Protein AF-A0AAW8G3D2-F1 (afdb_monomer)

Sequence (185 aa):
MKKDTKENTVLKYVFIPIAYSTFAIKMNEKIEWKILPEKQTIGKYLCQKAEGSYGGRIWNAWFTSEVPISDGPYIFSGLPGLIIKITDDQGDYDFELVQIKDFKWKELYPAKYQKLISWEDFQKIQTDFYNNPLSTLKKGDILNEDASGTLSEANHRDVKESIRKNIRSKNNPIELNYKVDFKTN

Structure (mmCIF, N/CA/C/O backbone):
data_AF-A0AAW8G3D2-F1
#
_entry.id   AF-A0AAW8G3D2-F1
#
loop_
_atom_site.group_PDB
_atom_site.id
_atom_site.type_symbol
_atom_site.label_atom_id
_atom_site.label_alt_id
_atom_site.label_comp_id
_atom_site.label_asym_id
_atom_site.label_entity_id
_atom_site.label_seq_id
_atom_site.pdbx_PDB_ins_code
_atom_site.Cartn_x
_atom_site.Cartn_y
_atom_site.Cartn_z
_atom_site.occupancy
_atom_site.B_iso_or_equiv
_atom_site.auth_seq_id
_atom_site.auth_comp_id
_atom_site.auth_asym_id
_atom_site.auth_atom_id
_atom_site.pdbx_PDB_model_num
ATOM 1 N N . MET A 1 1 ? 4.213 -8.253 2.544 1.00 81.62 1 MET A N 1
ATOM 2 C CA . MET A 1 1 ? 4.813 -7.281 3.491 1.00 81.62 1 MET A CA 1
ATOM 3 C C . MET A 1 1 ? 4.827 -7.879 4.886 1.00 81.62 1 MET A C 1
ATOM 5 O O . MET A 1 1 ? 4.139 -8.870 5.092 1.00 81.62 1 MET A O 1
ATOM 9 N N . LYS A 1 2 ? 5.580 -7.306 5.824 1.00 84.94 2 LYS A N 1
ATOM 10 C CA . LYS A 1 2 ? 5.561 -7.704 7.239 1.00 84.94 2 LYS A CA 1
ATOM 11 C C . LYS A 1 2 ? 5.441 -6.453 8.105 1.00 84.94 2 LYS A C 1
ATOM 13 O O . LYS A 1 2 ? 6.286 -5.574 7.984 1.00 84.94 2 LYS A O 1
ATOM 18 N N . LYS A 1 3 ? 4.399 -6.366 8.932 1.00 86.50 3 LYS A N 1
ATOM 19 C CA . LYS A 1 3 ? 4.171 -5.254 9.865 1.00 86.50 3 LYS A CA 1
ATOM 20 C C . LYS A 1 3 ? 4.610 -5.681 11.264 1.00 86.50 3 LYS A C 1
ATOM 22 O O . LYS A 1 3 ? 4.271 -6.774 11.711 1.00 86.50 3 LYS A O 1
ATOM 27 N N . ASP A 1 4 ? 5.379 -4.827 11.919 1.00 82.25 4 ASP A N 1
ATOM 28 C CA . ASP A 1 4 ? 5.669 -4.884 13.343 1.00 82.25 4 ASP A CA 1
ATOM 29 C C . ASP A 1 4 ? 4.971 -3.691 13.998 1.00 82.25 4 ASP A C 1
ATOM 31 O O . ASP A 1 4 ? 5.391 -2.541 13.851 1.00 82.25 4 ASP A O 1
ATOM 35 N N . THR A 1 5 ? 3.859 -3.970 14.673 1.00 70.31 5 THR A N 1
ATOM 36 C CA . THR A 1 5 ? 3.030 -2.948 15.318 1.00 70.31 5 THR A CA 1
ATOM 37 C C . THR A 1 5 ? 3.656 -2.402 16.600 1.00 70.31 5 THR A C 1
ATOM 39 O O . THR A 1 5 ? 3.295 -1.303 17.009 1.00 70.31 5 THR A O 1
ATOM 42 N N . LYS A 1 6 ? 4.616 -3.111 17.216 1.00 73.62 6 LYS A N 1
ATOM 43 C CA . LYS A 1 6 ? 5.331 -2.625 18.408 1.00 73.62 6 LYS A CA 1
ATOM 44 C C . LYS A 1 6 ? 6.365 -1.571 18.030 1.00 73.62 6 LYS A C 1
ATOM 46 O O . LYS A 1 6 ? 6.441 -0.527 18.664 1.00 73.62 6 LYS A O 1
ATOM 51 N N . GLU A 1 7 ? 7.099 -1.828 16.953 1.00 76.56 7 GLU A N 1
ATOM 52 C CA . GLU A 1 7 ? 8.154 -0.942 16.446 1.00 76.56 7 GLU A CA 1
ATOM 53 C C . GLU A 1 7 ? 7.651 0.058 15.390 1.00 76.56 7 GLU A C 1
ATOM 55 O O . GLU A 1 7 ? 8.450 0.754 14.760 1.00 76.56 7 GLU A O 1
ATOM 60 N N . ASN A 1 8 ? 6.333 0.093 15.142 1.00 77.56 8 ASN A N 1
ATOM 61 C CA . ASN A 1 8 ? 5.684 0.871 14.080 1.00 77.56 8 ASN A CA 1
ATOM 62 C C . ASN A 1 8 ? 6.464 0.816 12.752 1.00 77.56 8 ASN A C 1
ATOM 64 O O . ASN A 1 8 ? 6.773 1.833 12.127 1.00 77.56 8 ASN A O 1
ATOM 68 N N . THR A 1 9 ? 6.866 -0.394 12.374 1.00 86.38 9 THR A N 1
ATOM 69 C CA . THR A 1 9 ? 7.738 -0.640 11.229 1.00 86.38 9 THR A CA 1
ATOM 70 C C . THR A 1 9 ? 7.046 -1.586 10.262 1.00 86.38 9 THR A C 1
ATOM 72 O O . THR A 1 9 ? 6.524 -2.629 10.651 1.00 86.38 9 THR A O 1
ATOM 75 N N . VAL A 1 10 ? 7.096 -1.267 8.974 1.00 90.50 10 VAL A N 1
ATOM 76 C CA . VAL A 1 10 ? 6.613 -2.128 7.896 1.00 90.50 10 VAL A CA 1
ATOM 77 C C . VAL A 1 10 ? 7.766 -2.472 6.964 1.00 90.50 10 VAL A C 1
ATOM 79 O O . VAL A 1 10 ? 8.496 -1.604 6.501 1.00 90.50 10 VAL A O 1
ATOM 82 N N . LEU A 1 11 ? 7.934 -3.758 6.668 1.00 91.62 11 LEU A N 1
ATOM 83 C CA . LEU A 1 11 ? 8.807 -4.236 5.602 1.00 91.62 11 LEU A CA 1
ATOM 84 C C . LEU A 1 11 ? 7.975 -4.488 4.346 1.00 91.62 11 LEU A C 1
ATOM 86 O O . LEU A 1 11 ? 7.179 -5.437 4.279 1.00 91.62 11 LEU A O 1
ATOM 90 N N . LYS A 1 12 ? 8.178 -3.647 3.333 1.00 91.62 12 LYS A N 1
ATOM 91 C CA . LYS A 1 12 ? 7.639 -3.848 1.988 1.00 91.62 12 LYS A CA 1
ATOM 92 C C . LYS A 1 12 ? 8.585 -4.746 1.211 1.00 91.62 12 LYS A C 1
ATOM 94 O O . LYS A 1 12 ? 9.720 -4.371 0.943 1.00 91.62 12 LYS A O 1
ATOM 99 N N . TYR A 1 13 ? 8.111 -5.933 0.854 1.00 90.56 13 TYR A N 1
ATOM 100 C CA . TYR A 1 13 ? 8.856 -6.833 -0.018 1.00 90.56 13 TYR A CA 1
ATOM 101 C C . TYR A 1 13 ? 8.658 -6.411 -1.466 1.00 90.56 13 TYR A C 1
ATOM 103 O O . TYR A 1 13 ? 7.520 -6.243 -1.903 1.00 90.56 13 TYR A O 1
ATOM 111 N N . VAL A 1 14 ? 9.759 -6.269 -2.194 1.00 88.69 14 VAL A N 1
ATOM 112 C CA . VAL A 1 14 ? 9.756 -5.986 -3.628 1.00 88.69 14 VAL A CA 1
ATOM 113 C C . VAL A 1 14 ? 10.499 -7.105 -4.343 1.00 88.69 14 VAL A C 1
ATOM 115 O O . VAL A 1 14 ? 11.614 -7.472 -3.970 1.00 88.69 14 VAL A O 1
ATOM 118 N N . PHE A 1 15 ? 9.846 -7.685 -5.343 1.00 82.56 15 PHE A N 1
ATOM 119 C CA . PHE A 1 15 ? 10.390 -8.770 -6.147 1.00 82.56 15 PHE A CA 1
ATOM 120 C C . PHE A 1 15 ? 10.791 -8.225 -7.512 1.00 82.56 15 PHE A C 1
ATOM 122 O O . PHE A 1 15 ? 10.010 -7.510 -8.140 1.00 82.56 15 PHE A O 1
ATOM 129 N N . ILE A 1 16 ? 11.995 -8.567 -7.966 1.00 76.00 16 ILE A N 1
ATOM 130 C CA . ILE A 1 16 ? 12.446 -8.313 -9.334 1.00 76.00 16 ILE A CA 1
ATOM 131 C C . ILE A 1 16 ? 12.349 -9.638 -10.093 1.00 76.00 16 ILE A C 1
ATOM 133 O O . ILE A 1 16 ? 13.237 -10.479 -9.929 1.00 76.00 16 ILE A O 1
ATOM 137 N N . PRO A 1 17 ? 11.318 -9.840 -10.937 1.00 66.12 17 PRO A N 1
ATOM 138 C CA . PRO A 1 17 ? 11.047 -11.144 -11.535 1.00 66.12 17 PRO A CA 1
ATOM 139 C C . PRO A 1 17 ? 12.206 -11.713 -12.338 1.00 66.12 17 PRO A C 1
ATOM 141 O O . PRO A 1 17 ? 12.546 -12.879 -12.182 1.00 66.12 17 PRO A O 1
ATOM 144 N N . ILE A 1 18 ? 12.863 -10.877 -13.141 1.00 63.62 18 ILE A N 1
ATOM 145 C CA . ILE A 1 18 ? 13.898 -11.356 -14.062 1.00 63.62 18 ILE A CA 1
ATOM 146 C C . ILE A 1 18 ? 15.239 -11.611 -13.347 1.00 63.62 18 ILE A C 1
ATOM 148 O O . ILE A 1 18 ? 16.058 -12.391 -13.822 1.00 63.62 18 ILE A O 1
ATOM 152 N N . ALA A 1 19 ? 15.455 -11.015 -12.171 1.00 65.62 19 ALA A N 1
ATOM 153 C CA . ALA A 1 19 ? 16.637 -11.274 -11.345 1.00 65.62 19 ALA A CA 1
ATOM 154 C C . ALA A 1 19 ? 16.396 -12.354 -10.272 1.00 65.62 19 ALA A C 1
ATOM 156 O O . ALA A 1 19 ? 17.328 -12.726 -9.563 1.00 65.62 19 ALA A O 1
ATOM 157 N N . TYR A 1 20 ? 15.150 -12.820 -10.108 1.00 71.31 20 TYR A N 1
ATOM 158 C CA . TYR A 1 20 ? 14.705 -13.669 -8.992 1.00 71.31 20 TYR A CA 1
ATOM 159 C C . TYR A 1 20 ? 15.119 -13.146 -7.605 1.00 71.31 20 TYR A C 1
ATOM 161 O O . TYR A 1 20 ? 15.231 -13.901 -6.636 1.00 71.31 20 TYR A O 1
ATOM 169 N N . SER A 1 21 ? 15.338 -11.838 -7.490 1.00 80.12 21 SER A N 1
ATOM 170 C CA . SER A 1 21 ? 15.771 -11.203 -6.252 1.00 80.12 21 SER A CA 1
ATOM 171 C C . SER A 1 21 ? 14.580 -10.632 -5.503 1.00 80.12 21 SER A C 1
ATOM 173 O O . SER A 1 21 ? 13.718 -9.968 -6.083 1.00 80.12 21 SER A O 1
ATOM 175 N N . THR A 1 22 ? 14.553 -10.869 -4.193 1.00 88.69 22 THR A N 1
ATOM 176 C CA . THR A 1 22 ? 13.570 -10.271 -3.284 1.00 88.69 22 THR A CA 1
ATOM 177 C C . THR A 1 22 ? 14.295 -9.334 -2.336 1.00 88.69 22 THR A C 1
ATOM 179 O O . THR A 1 22 ? 15.150 -9.767 -1.561 1.00 88.69 22 THR A O 1
ATOM 182 N N . PHE A 1 23 ? 13.931 -8.060 -2.374 1.00 91.94 23 PHE A N 1
ATOM 183 C CA . PHE A 1 23 ? 14.429 -7.045 -1.455 1.00 91.94 23 PHE A CA 1
ATOM 184 C C . PHE A 1 23 ? 13.342 -6.653 -0.464 1.00 91.94 23 PHE A C 1
ATOM 186 O O . PHE A 1 23 ? 12.157 -6.934 -0.668 1.00 91.94 23 PHE A O 1
ATOM 193 N N . ALA A 1 24 ? 13.749 -5.994 0.614 1.00 93.69 24 ALA A N 1
ATOM 194 C CA . ALA A 1 24 ? 12.828 -5.323 1.514 1.00 93.69 24 ALA A CA 1
ATOM 195 C C . ALA A 1 24 ? 13.159 -3.833 1.592 1.00 93.69 24 ALA A C 1
ATOM 197 O O . ALA A 1 24 ? 14.328 -3.456 1.627 1.00 93.69 24 ALA A O 1
ATOM 198 N N . ILE A 1 25 ? 12.121 -3.011 1.662 1.00 94.31 25 ILE A N 1
ATOM 199 C CA . ILE A 1 25 ? 12.202 -1.587 1.978 1.00 94.31 25 ILE A CA 1
ATOM 200 C C . ILE A 1 25 ? 11.595 -1.420 3.369 1.00 94.31 25 ILE A C 1
ATOM 202 O O . ILE A 1 25 ? 10.486 -1.902 3.626 1.00 94.31 25 ILE A O 1
ATOM 206 N N . LYS A 1 26 ? 12.333 -0.780 4.279 1.00 93.06 26 LYS A N 1
ATOM 207 C CA . LYS A 1 26 ? 11.824 -0.445 5.613 1.00 93.06 26 LYS A CA 1
ATOM 208 C C . LYS A 1 26 ? 11.029 0.851 5.523 1.00 93.06 26 LYS A C 1
ATOM 210 O O . LYS A 1 26 ? 11.562 1.869 5.103 1.00 93.06 26 LYS A O 1
ATOM 215 N N . MET A 1 27 ? 9.780 0.800 5.958 1.00 91.62 27 MET A N 1
ATOM 216 C CA . MET A 1 27 ? 8.874 1.935 6.055 1.00 91.62 27 MET A CA 1
ATOM 217 C C . MET A 1 27 ? 8.557 2.171 7.530 1.00 91.62 27 MET A C 1
ATOM 219 O O . MET A 1 27 ? 8.186 1.244 8.252 1.00 91.62 27 MET A O 1
ATOM 223 N N . ASN A 1 28 ? 8.735 3.402 7.983 1.00 89.44 28 ASN A N 1
ATOM 224 C CA . ASN A 1 28 ? 8.544 3.820 9.375 1.00 89.44 28 ASN A CA 1
ATOM 225 C C . ASN A 1 28 ? 7.841 5.182 9.485 1.00 89.44 28 ASN A C 1
ATOM 227 O O . ASN A 1 28 ? 7.788 5.761 10.571 1.00 89.44 28 ASN A O 1
ATOM 231 N N . GLU A 1 29 ? 7.325 5.695 8.368 1.00 89.12 29 GLU A N 1
ATOM 232 C CA . GLU A 1 29 ? 6.520 6.911 8.323 1.00 89.12 29 GLU A CA 1
ATOM 233 C C . GLU A 1 29 ? 5.256 6.726 9.172 1.00 89.12 29 GLU A C 1
ATOM 235 O O . GLU A 1 29 ? 4.565 5.709 9.082 1.00 89.12 29 GLU A O 1
ATOM 240 N N . LYS A 1 30 ? 4.969 7.712 10.024 1.00 89.56 30 LYS A N 1
ATOM 241 C CA . LYS A 1 30 ? 3.748 7.757 10.830 1.00 89.56 30 LYS A CA 1
ATOM 242 C C . LYS A 1 30 ? 2.699 8.576 10.099 1.00 89.56 30 LYS A C 1
ATOM 244 O O . LYS A 1 30 ? 3.005 9.647 9.587 1.00 89.56 30 LYS A O 1
ATOM 249 N N . ILE A 1 31 ? 1.469 8.078 10.097 1.00 95.00 31 ILE A N 1
ATOM 250 C CA . ILE A 1 31 ? 0.328 8.809 9.557 1.00 95.00 31 ILE A CA 1
ATOM 251 C C . ILE A 1 31 ? -0.272 9.631 10.690 1.00 95.00 31 ILE A C 1
ATOM 253 O O . ILE A 1 31 ? -0.692 9.086 11.712 1.00 95.00 31 ILE A O 1
ATOM 257 N N . GLU A 1 32 ? -0.298 10.945 10.510 1.00 96.00 32 GLU A N 1
ATOM 258 C CA . GLU A 1 32 ? -0.991 11.851 11.418 1.00 96.00 32 GLU A CA 1
ATOM 259 C C . GLU A 1 32 ? -2.481 11.843 11.084 1.00 96.00 32 GLU A C 1
ATOM 261 O O . GLU A 1 32 ? -2.926 12.445 10.107 1.00 96.00 32 GLU A O 1
ATOM 266 N N . TRP A 1 33 ? -3.249 11.106 11.883 1.00 98.12 33 TRP A N 1
ATOM 267 C CA . TRP A 1 33 ? -4.687 10.987 11.695 1.00 98.12 33 TRP A CA 1
ATOM 268 C C . TRP A 1 33 ? -5.440 12.146 12.338 1.00 98.12 33 TRP A C 1
ATOM 270 O O . TRP A 1 33 ? -5.343 12.391 13.541 1.00 98.12 33 TRP A O 1
ATOM 280 N N . LYS A 1 34 ? -6.298 12.785 11.551 1.00 98.62 34 LYS A N 1
ATOM 281 C CA . LYS A 1 34 ? -7.349 13.676 12.026 1.00 98.62 34 LYS A CA 1
ATOM 282 C C . LYS A 1 34 ? -8.638 12.873 12.169 1.00 98.62 34 LYS A C 1
ATOM 284 O O . LYS A 1 34 ? -9.278 12.550 11.174 1.00 98.62 34 LYS A O 1
ATOM 289 N N . ILE A 1 35 ? -9.016 12.543 13.402 1.00 98.62 35 ILE A N 1
ATOM 290 C CA . ILE A 1 35 ? -10.297 11.886 13.696 1.00 98.62 35 ILE A CA 1
ATOM 291 C C . ILE A 1 35 ? -11.425 12.907 13.537 1.00 98.62 35 ILE A C 1
ATOM 293 O O . ILE A 1 35 ? -11.347 14.018 14.063 1.00 98.62 35 ILE A O 1
ATOM 297 N N . LEU A 1 36 ? -12.474 12.521 12.821 1.00 98.69 36 LEU A N 1
ATOM 298 C CA . LEU A 1 36 ? -13.593 13.385 12.470 1.00 98.69 36 LEU A CA 1
ATOM 299 C C . LEU A 1 36 ? -14.894 12.914 13.155 1.00 98.69 36 LEU A C 1
ATOM 301 O O . LEU A 1 36 ? -14.958 11.782 13.649 1.00 98.69 36 LEU A O 1
ATOM 305 N N . PRO A 1 37 ? -15.923 13.774 13.282 1.00 98.25 37 PRO A N 1
ATOM 306 C CA . PRO A 1 37 ? -17.149 13.423 13.999 1.00 98.25 37 PRO A CA 1
ATOM 307 C C . PRO A 1 37 ? -18.068 12.464 13.230 1.00 98.25 37 PRO A C 1
ATOM 309 O O . PRO A 1 37 ? -18.982 11.903 13.840 1.00 98.25 37 PRO A O 1
ATOM 312 N N . GLU A 1 38 ? -17.863 12.269 11.924 1.00 98.69 38 GLU A N 1
ATOM 313 C CA . GLU A 1 38 ? -18.705 11.405 11.103 1.00 98.69 38 GLU A CA 1
ATOM 314 C C . GLU A 1 38 ? -18.624 9.953 11.569 1.00 98.69 38 GLU A C 1
ATOM 316 O O . GLU A 1 38 ? -17.551 9.391 11.818 1.00 98.69 38 GLU A O 1
ATOM 321 N N . LYS A 1 39 ? -19.799 9.332 11.647 1.00 98.44 39 LYS A N 1
ATOM 322 C CA . LYS A 1 39 ? -19.969 7.928 11.997 1.00 98.44 39 LYS A CA 1
ATOM 323 C C . LYS A 1 39 ? -20.817 7.243 10.946 1.00 98.44 39 LYS A C 1
ATOM 325 O O . LYS A 1 39 ? -21.763 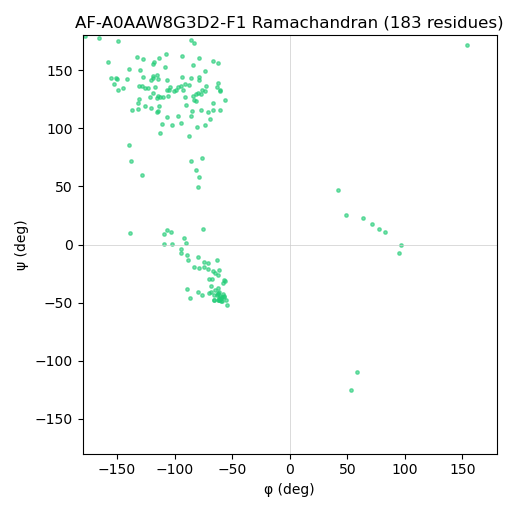7.832 10.429 1.00 98.44 39 LYS A O 1
ATOM 330 N N . GLN A 1 40 ? -20.496 5.991 10.667 1.00 97.81 40 GLN A N 1
ATOM 331 C CA . GLN A 1 40 ? -21.224 5.175 9.708 1.00 97.81 40 GLN A CA 1
ATOM 332 C C . GLN A 1 40 ? -21.115 3.707 10.104 1.00 97.81 40 GLN A C 1
ATOM 334 O O . GLN A 1 40 ? -20.067 3.262 10.564 1.00 97.81 40 GLN A O 1
ATOM 339 N N . THR A 1 41 ? -22.183 2.940 9.904 1.00 97.88 41 THR A N 1
ATOM 340 C CA . THR A 1 41 ? -22.115 1.481 10.008 1.00 97.88 41 THR A CA 1
ATOM 341 C C . THR A 1 41 ? -21.573 0.895 8.706 1.00 97.88 41 THR A C 1
ATOM 343 O O . THR A 1 41 ? -22.140 1.134 7.640 1.00 97.88 41 THR A O 1
ATOM 346 N N . ILE A 1 42 ? -20.486 0.124 8.790 1.00 96.69 42 ILE A N 1
ATOM 347 C CA . ILE A 1 42 ? -19.894 -0.605 7.659 1.00 96.69 42 ILE A CA 1
ATOM 348 C C . ILE A 1 42 ? -19.894 -2.094 8.004 1.00 96.69 42 ILE A C 1
ATOM 350 O O . ILE A 1 42 ? -19.302 -2.527 8.998 1.00 96.69 42 ILE A O 1
ATOM 354 N N . GLY A 1 43 ? -20.622 -2.881 7.209 1.00 93.50 43 GLY A N 1
ATOM 355 C CA . GLY A 1 43 ? -20.950 -4.260 7.558 1.00 93.50 43 GLY A CA 1
ATOM 356 C C . GLY A 1 43 ? -21.711 -4.312 8.886 1.00 93.50 43 GLY A C 1
ATOM 357 O O . GLY A 1 43 ? -22.857 -3.880 8.967 1.00 93.50 43 GLY A O 1
ATOM 358 N N . LYS A 1 44 ? -21.060 -4.832 9.931 1.00 95.25 44 LYS A N 1
ATOM 359 C CA . LYS A 1 44 ? -21.622 -4.955 11.288 1.00 95.25 44 LYS A CA 1
ATOM 360 C C . LYS A 1 44 ? -21.003 -4.010 12.322 1.00 95.25 44 LYS A C 1
ATOM 362 O O . LYS A 1 44 ? -21.371 -4.096 13.485 1.00 95.25 44 LYS A O 1
ATOM 367 N N . TYR A 1 45 ? -20.047 -3.176 11.919 1.00 97.56 45 TYR A N 1
ATOM 368 C CA . TYR A 1 45 ? -19.280 -2.331 12.832 1.00 97.56 45 TYR A CA 1
ATOM 369 C C . TYR A 1 45 ? -19.764 -0.890 12.758 1.00 97.56 45 TYR A C 1
ATOM 371 O O . TYR A 1 45 ? -19.944 -0.355 11.661 1.00 97.56 45 TYR A O 1
ATOM 379 N N . LEU A 1 46 ? -19.933 -0.242 13.908 1.00 98.31 46 LEU A N 1
ATOM 380 C CA . LEU A 1 46 ? -20.044 1.207 13.971 1.00 98.31 46 LEU A CA 1
ATOM 381 C C . LEU A 1 46 ? -18.641 1.797 13.821 1.00 98.31 46 LEU A C 1
ATOM 383 O O . LEU A 1 46 ? -17.756 1.581 14.655 1.00 98.31 46 LEU A O 1
ATOM 387 N N . CYS A 1 47 ? -18.439 2.538 12.740 1.00 98.56 47 CYS A N 1
ATOM 388 C CA . CYS A 1 47 ? -17.163 3.141 12.401 1.00 98.56 47 CYS A CA 1
ATOM 389 C C . CYS A 1 47 ? -17.189 4.656 12.592 1.00 98.56 47 CYS A C 1
ATOM 391 O O . CYS A 1 47 ? -18.232 5.299 12.464 1.00 98.56 47 CYS A O 1
ATOM 393 N N . GLN A 1 48 ? -16.015 5.220 12.854 1.00 98.75 48 GLN A N 1
ATOM 394 C CA . GLN A 1 48 ? -15.738 6.648 12.873 1.00 98.75 48 GLN A CA 1
ATOM 395 C C . GLN A 1 48 ? -14.761 6.994 11.747 1.00 98.75 48 GLN A C 1
ATOM 397 O O . GLN A 1 48 ? -13.856 6.210 11.444 1.00 98.75 48 GLN A O 1
ATOM 402 N N . LYS A 1 49 ? -14.954 8.155 11.118 1.00 98.69 49 LYS A N 1
ATOM 403 C CA . LYS A 1 49 ? -14.084 8.636 10.044 1.00 98.69 49 LYS A CA 1
ATOM 404 C C . LYS A 1 49 ? -12.787 9.230 10.604 1.00 98.69 49 LYS A C 1
ATOM 406 O O . LYS A 1 49 ? -12.782 9.899 11.638 1.00 98.69 49 LYS A O 1
ATOM 411 N N . ALA A 1 50 ? -11.690 9.030 9.889 1.00 98.75 50 ALA A N 1
ATOM 412 C CA . ALA A 1 50 ? -10.444 9.756 10.054 1.00 98.75 50 ALA A CA 1
ATOM 413 C C . ALA A 1 50 ? -9.823 10.075 8.690 1.00 98.75 50 ALA A C 1
ATOM 415 O O . ALA A 1 50 ? -9.998 9.335 7.724 1.00 98.75 50 ALA A O 1
ATOM 416 N N . GLU A 1 51 ? -9.075 11.168 8.627 1.00 98.69 51 GLU A N 1
ATOM 417 C CA . GLU A 1 51 ? -8.318 11.585 7.447 1.00 98.69 51 GLU A CA 1
ATOM 418 C C . GLU A 1 51 ? -6.828 11.634 7.772 1.00 98.69 51 GLU A C 1
ATOM 420 O O . GLU A 1 51 ? -6.446 12.002 8.883 1.00 98.69 51 GLU A O 1
ATOM 425 N N . GLY A 1 52 ? -5.980 11.251 6.824 1.00 98.12 52 GLY A N 1
ATOM 426 C CA . GLY A 1 52 ? -4.531 11.273 6.999 1.00 98.12 52 GLY A CA 1
ATOM 427 C C . GLY A 1 52 ? -3.807 11.307 5.661 1.00 98.12 52 GLY A C 1
ATOM 428 O O . GLY A 1 52 ? -4.354 10.892 4.642 1.00 98.12 52 GLY A O 1
ATOM 429 N N . SER A 1 53 ? -2.568 11.791 5.659 1.00 97.62 53 SER A N 1
ATOM 430 C CA . SER A 1 53 ? -1.746 11.865 4.449 1.00 97.62 53 SER A CA 1
ATOM 431 C C . SER A 1 53 ? -0.652 10.807 4.480 1.00 97.62 53 SER A C 1
ATOM 433 O O . SER A 1 53 ? 0.044 10.654 5.482 1.00 97.62 53 SER A O 1
ATOM 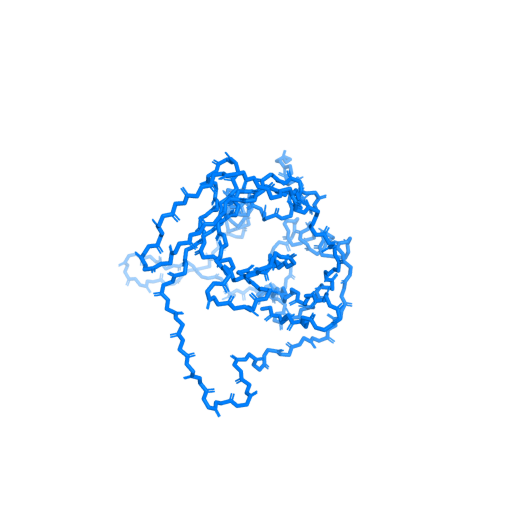435 N N . TYR A 1 54 ? -0.484 10.083 3.375 1.00 97.00 54 TYR A N 1
ATOM 436 C CA . TYR A 1 54 ? 0.581 9.095 3.226 1.00 97.00 54 TYR A CA 1
ATOM 437 C C . TYR A 1 54 ? 0.975 8.927 1.762 1.00 97.00 54 TYR A C 1
ATOM 439 O O . TYR A 1 54 ? 0.108 8.856 0.891 1.00 97.00 54 TYR A O 1
ATOM 447 N N . GLY A 1 55 ? 2.280 8.835 1.491 1.00 95.56 55 GLY A N 1
ATOM 448 C CA . GLY A 1 55 ? 2.782 8.524 0.153 1.00 95.56 55 GLY A CA 1
ATOM 449 C C . GLY A 1 55 ? 2.449 9.580 -0.905 1.00 95.56 55 GLY A C 1
ATOM 450 O O . GLY A 1 55 ? 2.392 9.258 -2.083 1.00 95.56 55 GLY A O 1
ATOM 451 N N . GLY A 1 56 ? 2.182 10.830 -0.515 1.00 96.56 56 GLY A N 1
ATOM 452 C CA . GLY A 1 56 ? 1.697 11.869 -1.434 1.00 96.56 56 GLY A CA 1
ATOM 453 C C . GLY A 1 56 ? 0.206 11.770 -1.787 1.00 96.56 56 GLY A C 1
ATOM 454 O O . GLY A 1 56 ? -0.225 12.435 -2.722 1.00 96.56 56 GLY A O 1
ATOM 455 N N . ARG A 1 57 ? -0.574 10.963 -1.055 1.00 97.69 57 ARG A N 1
ATOM 456 C CA . ARG A 1 57 ? -2.035 10.838 -1.180 1.00 97.69 57 ARG A CA 1
ATOM 457 C C . ARG A 1 57 ? -2.745 11.260 0.100 1.00 97.69 57 ARG A C 1
ATOM 459 O O . ARG A 1 57 ? -2.158 11.181 1.185 1.00 97.69 57 ARG A O 1
ATOM 466 N N . ILE A 1 58 ? -4.013 11.638 -0.034 1.00 98.25 58 ILE A N 1
ATOM 467 C CA . ILE A 1 58 ? -4.923 11.847 1.092 1.00 98.25 58 ILE A CA 1
ATOM 468 C C . ILE A 1 58 ? -5.777 10.589 1.242 1.00 98.25 58 ILE A C 1
ATOM 470 O O . ILE A 1 58 ? -6.318 10.070 0.271 1.00 98.25 58 ILE A O 1
ATOM 474 N N . TRP A 1 59 ? -5.899 10.095 2.467 1.00 98.56 59 TRP A N 1
ATOM 475 C CA . TRP A 1 59 ? -6.614 8.868 2.788 1.00 98.56 59 TRP A CA 1
ATOM 476 C C . TRP A 1 59 ? -7.798 9.150 3.699 1.00 98.56 59 TRP A C 1
ATOM 478 O O . TRP A 1 59 ? -7.670 9.851 4.702 1.00 98.56 59 TRP A O 1
ATOM 488 N N . ASN A 1 60 ? -8.934 8.540 3.375 1.00 98.62 60 ASN A N 1
ATOM 489 C CA . ASN A 1 60 ? -10.137 8.520 4.192 1.00 98.62 60 ASN A CA 1
ATOM 490 C C . ASN A 1 60 ? -10.278 7.127 4.807 1.00 98.62 60 ASN A C 1
ATOM 492 O O . ASN A 1 60 ? -10.560 6.163 4.098 1.00 98.62 60 ASN A O 1
ATOM 496 N N . ALA A 1 61 ? -10.085 7.014 6.118 1.00 98.69 61 ALA A N 1
ATOM 497 C CA . ALA A 1 61 ? -10.212 5.768 6.860 1.00 98.69 61 ALA A CA 1
ATOM 498 C C . ALA A 1 61 ? -11.494 5.755 7.700 1.00 98.69 61 ALA A C 1
ATOM 500 O O . ALA A 1 61 ? -11.860 6.746 8.325 1.00 98.69 61 ALA A O 1
ATOM 501 N N . TRP A 1 62 ? -12.144 4.602 7.768 1.00 98.75 62 TRP A N 1
ATOM 502 C CA . TRP A 1 62 ? -13.235 4.300 8.682 1.00 98.75 62 TRP A CA 1
ATOM 503 C C . TRP A 1 62 ? -12.765 3.217 9.643 1.00 98.75 62 TRP A C 1
ATOM 505 O O . TRP A 1 62 ? -12.482 2.093 9.222 1.00 98.75 62 TRP A O 1
ATOM 515 N N . PHE A 1 63 ? -12.662 3.547 10.928 1.00 98.69 63 PHE A N 1
ATOM 516 C CA . PHE A 1 63 ? -12.163 2.638 11.961 1.00 98.69 63 PHE A CA 1
ATOM 517 C C . PHE A 1 63 ? -13.224 2.360 13.024 1.00 98.69 63 PHE A C 1
ATOM 519 O O . PHE A 1 63 ? -14.123 3.171 13.228 1.00 98.69 63 PHE A O 1
ATOM 526 N N . THR A 1 64 ? -13.129 1.226 13.717 1.00 98.50 64 THR A N 1
ATOM 527 C CA . THR A 1 64 ? -14.040 0.869 14.817 1.00 98.50 64 THR A CA 1
ATOM 528 C C . THR A 1 64 ? -13.279 0.548 16.097 1.00 98.50 64 THR A C 1
ATOM 530 O O . THR A 1 64 ? -12.307 -0.206 16.079 1.00 98.50 64 THR A O 1
ATOM 533 N N . SER A 1 65 ? -13.741 1.090 17.223 1.00 97.38 65 SER A N 1
ATOM 534 C CA . SER A 1 65 ? -13.214 0.765 18.553 1.00 97.38 65 SER A CA 1
ATOM 535 C C . SER A 1 65 ? -13.754 -0.559 19.107 1.00 97.38 65 SER A C 1
ATOM 537 O O . SER A 1 65 ? -13.217 -1.066 20.090 1.00 97.38 65 SER A O 1
ATOM 539 N N . GLU A 1 66 ? -14.772 -1.153 18.468 1.00 97.00 66 GLU A N 1
ATOM 540 C CA . GLU A 1 66 ? -15.312 -2.475 18.829 1.00 97.00 66 GLU A CA 1
ATOM 541 C C . GLU A 1 66 ? -14.271 -3.590 18.661 1.00 97.00 66 GLU A C 1
ATOM 543 O O . GLU A 1 66 ? -14.322 -4.612 19.346 1.00 97.00 66 GLU A O 1
ATOM 548 N N . VAL A 1 67 ? -13.304 -3.381 17.763 1.00 95.56 67 VAL A N 1
ATOM 549 C CA . VAL A 1 67 ? -12.106 -4.208 17.633 1.00 95.56 67 VAL A CA 1
ATOM 550 C C . VAL A 1 67 ? -10.915 -3.341 18.051 1.00 95.56 67 VAL A C 1
ATOM 552 O O . VAL A 1 67 ? -10.410 -2.576 17.227 1.00 95.56 67 VAL A O 1
ATOM 555 N N . PRO A 1 68 ? -10.458 -3.419 19.317 1.00 93.88 68 PRO A N 1
ATOM 556 C CA . PRO A 1 68 ? -9.470 -2.499 19.890 1.00 93.88 68 PRO A CA 1
ATOM 557 C C . PRO A 1 68 ? -8.034 -2.852 19.463 1.00 93.88 68 PRO A C 1
ATOM 559 O O . PRO A 1 68 ? -7.125 -2.982 20.281 1.00 93.88 68 PRO A O 1
ATOM 562 N N . ILE A 1 69 ? -7.832 -3.038 18.161 1.00 92.69 69 ILE A N 1
ATOM 563 C CA . ILE A 1 69 ? -6.552 -3.333 17.525 1.00 92.69 69 ILE A CA 1
ATOM 564 C C . ILE A 1 69 ? -6.223 -2.145 16.629 1.00 92.69 69 ILE A C 1
ATOM 566 O O . ILE A 1 69 ? -6.919 -1.912 15.649 1.00 92.69 69 ILE A O 1
ATOM 570 N N . SER A 1 70 ? -5.164 -1.401 16.951 1.00 93.81 70 SER A N 1
ATOM 571 C CA . SER A 1 70 ? -4.705 -0.266 16.142 1.00 93.81 70 SER A CA 1
ATOM 572 C C . SER A 1 70 ? -3.970 -0.749 14.888 1.00 93.81 70 SER A C 1
ATOM 574 O O . SER A 1 70 ? -2.741 -0.735 14.816 1.00 93.81 70 SER A O 1
ATOM 576 N N . ASP A 1 71 ? -4.722 -1.244 13.911 1.00 93.44 71 ASP A N 1
ATOM 577 C CA . ASP A 1 71 ? -4.171 -1.824 12.688 1.00 93.44 71 ASP A CA 1
ATOM 578 C C . ASP A 1 71 ? -5.110 -1.618 11.490 1.00 93.44 71 ASP A C 1
ATOM 580 O O . ASP A 1 71 ? -6.216 -1.087 11.612 1.00 93.44 71 ASP A O 1
ATOM 584 N N . GLY A 1 72 ? -4.648 -2.018 10.314 1.00 94.19 72 GLY A N 1
ATOM 585 C CA . GLY A 1 72 ? -5.325 -1.843 9.043 1.00 94.19 72 GLY A CA 1
ATOM 586 C C . GLY A 1 72 ? -4.545 -2.468 7.887 1.00 94.19 72 GLY A C 1
ATOM 587 O O . GLY A 1 72 ? -3.461 -3.039 8.079 1.00 94.19 72 GLY A O 1
ATOM 588 N N . PRO A 1 73 ? -5.083 -2.379 6.662 1.00 93.94 73 PRO A N 1
ATOM 589 C CA . PRO A 1 73 ? -4.401 -2.895 5.489 1.00 93.94 73 PRO A CA 1
ATOM 590 C C . PRO A 1 73 ? -3.078 -2.159 5.267 1.00 93.94 73 PRO A C 1
ATOM 592 O O . PRO A 1 73 ? -2.885 -1.015 5.671 1.00 93.94 73 PRO A O 1
ATOM 595 N N . TYR A 1 74 ? -2.156 -2.821 4.579 1.00 92.88 74 TYR A N 1
ATOM 596 C CA . TYR A 1 74 ? -0.899 -2.218 4.161 1.00 92.88 74 TYR A CA 1
ATOM 597 C C . TYR A 1 74 ? -0.107 -1.568 5.323 1.00 92.88 74 TYR A C 1
ATOM 599 O O . TYR A 1 74 ? 0.206 -2.257 6.296 1.00 92.88 74 TYR A O 1
ATOM 607 N N . ILE A 1 75 ? 0.261 -0.284 5.222 1.00 92.75 75 ILE A N 1
ATOM 608 C CA . ILE A 1 75 ? 0.942 0.484 6.279 1.00 92.75 75 ILE A CA 1
ATOM 609 C C . ILE A 1 75 ? -0.026 1.157 7.254 1.00 92.75 75 ILE A C 1
ATOM 611 O O . ILE A 1 75 ? 0.391 1.585 8.323 1.00 92.75 75 ILE A O 1
ATOM 615 N N . PHE A 1 76 ? -1.313 1.226 6.920 1.00 95.12 76 PHE A N 1
ATOM 616 C CA . PHE A 1 76 ? -2.283 1.995 7.686 1.00 95.12 76 PHE A CA 1
ATOM 617 C C . PHE A 1 76 ? -2.475 1.380 9.077 1.00 95.12 76 PHE A C 1
ATOM 619 O O . PHE A 1 76 ? -2.777 0.194 9.212 1.00 95.12 76 PHE A O 1
ATOM 626 N N . SER A 1 77 ? -2.223 2.183 10.106 1.00 94.75 77 SER A N 1
ATOM 627 C CA . SER A 1 77 ? -2.348 1.860 11.532 1.00 94.75 77 SER A CA 1
ATOM 628 C C . SER A 1 77 ? -2.311 3.165 12.339 1.00 94.75 77 SER A C 1
ATOM 630 O O . SER A 1 77 ? -2.152 4.245 11.767 1.00 94.75 77 SER A O 1
ATOM 632 N N . GLY A 1 78 ? -2.461 3.092 13.665 1.00 93.75 78 GLY A N 1
ATOM 633 C CA . GLY A 1 78 ? -2.338 4.257 14.555 1.00 93.75 78 GLY A CA 1
ATOM 634 C C . GLY A 1 78 ? -3.660 4.929 14.943 1.00 93.75 78 GLY A C 1
ATOM 635 O O . GLY A 1 78 ? -3.649 5.874 15.726 1.00 93.75 78 GLY A O 1
ATOM 636 N N . LEU A 1 79 ? -4.798 4.432 14.452 1.00 96.75 79 LEU A N 1
ATOM 637 C CA . LEU A 1 79 ? -6.131 4.831 14.919 1.00 96.75 79 LEU A CA 1
ATOM 638 C C . LEU A 1 79 ? -6.534 4.033 16.173 1.00 96.75 79 LEU A C 1
ATOM 640 O O . LEU A 1 79 ? -6.041 2.916 16.361 1.00 96.75 79 LEU A O 1
ATOM 644 N N . PRO A 1 80 ? -7.419 4.558 17.043 1.00 96.75 80 PRO A N 1
ATOM 645 C CA . PRO A 1 80 ? -7.863 3.872 18.259 1.00 96.75 80 PRO A CA 1
ATOM 646 C C . PRO A 1 80 ? -8.920 2.793 17.953 1.00 96.75 80 PRO A C 1
ATOM 648 O O . PRO A 1 80 ? -10.051 2.841 18.436 1.00 96.75 80 PRO A O 1
ATOM 651 N N . GLY A 1 81 ? -8.553 1.829 17.109 1.00 97.00 81 GLY A N 1
ATOM 652 C CA . GLY A 1 81 ? -9.426 0.775 16.608 1.00 97.00 81 GLY A CA 1
ATOM 653 C C . GLY A 1 81 ? -8.964 0.233 15.257 1.00 97.00 81 GLY A C 1
ATOM 654 O O . GLY A 1 81 ? -8.054 0.788 14.636 1.00 97.00 81 GLY A O 1
ATOM 655 N N . LEU A 1 82 ? -9.603 -0.845 14.802 1.00 97.56 82 LEU A N 1
ATOM 656 C CA . LEU A 1 82 ? -9.279 -1.483 13.527 1.00 97.56 82 LEU A CA 1
ATOM 657 C C . LEU A 1 82 ? -9.842 -0.660 12.366 1.00 97.56 82 LEU A C 1
ATOM 659 O O . LEU A 1 82 ? -11.022 -0.305 12.378 1.00 97.56 82 LEU A O 1
ATOM 663 N N . ILE A 1 83 ? -9.027 -0.408 11.342 1.00 98.31 83 ILE A N 1
ATOM 664 C CA . ILE A 1 83 ? -9.476 0.181 10.076 1.00 98.31 83 ILE A CA 1
ATOM 665 C C . ILE A 1 83 ? -10.317 -0.857 9.322 1.00 98.31 83 ILE A C 1
ATOM 667 O O . ILE A 1 83 ? -9.811 -1.895 8.897 1.00 98.31 83 ILE A O 1
ATOM 671 N N . ILE A 1 84 ? -11.607 -0.562 9.164 1.00 98.38 84 ILE A N 1
ATOM 672 C CA . ILE A 1 84 ? -12.600 -1.405 8.484 1.00 98.38 84 ILE A CA 1
ATOM 673 C C . ILE A 1 84 ? -12.657 -1.085 6.994 1.00 98.38 84 ILE A C 1
ATOM 675 O O . ILE A 1 84 ? -12.784 -1.993 6.179 1.00 98.38 84 ILE A O 1
ATOM 679 N N . LYS A 1 85 ? -12.543 0.194 6.634 1.00 98.50 85 LYS A N 1
ATOM 680 C CA . LYS A 1 85 ? -12.485 0.642 5.243 1.00 98.50 85 LYS A CA 1
ATOM 681 C C . LYS A 1 85 ? -11.489 1.779 5.107 1.00 98.50 85 LYS A C 1
ATOM 683 O O . LYS A 1 85 ? -11.402 2.617 6.001 1.00 98.50 85 LYS A O 1
ATOM 688 N N . ILE A 1 86 ? -10.744 1.825 4.013 1.00 98.62 86 ILE A N 1
ATOM 689 C CA . ILE A 1 86 ? -9.874 2.957 3.707 1.00 98.62 86 ILE A CA 1
ATOM 690 C C . ILE A 1 86 ? -9.749 3.154 2.201 1.00 98.62 86 ILE A C 1
ATOM 692 O O . ILE A 1 86 ? -9.500 2.200 1.465 1.00 98.62 86 ILE A O 1
ATOM 696 N N . THR A 1 87 ? -9.907 4.401 1.765 1.00 98.56 87 THR A N 1
ATOM 697 C CA . THR A 1 87 ? -9.803 4.794 0.358 1.00 98.56 87 THR A CA 1
ATOM 698 C C . THR A 1 87 ? -8.880 5.991 0.204 1.00 98.56 87 THR A C 1
ATOM 700 O O . THR A 1 87 ? -8.796 6.822 1.116 1.00 98.56 87 THR A O 1
ATOM 703 N N . ASP A 1 88 ? -8.198 6.109 -0.932 1.00 98.19 88 ASP A N 1
ATOM 704 C CA . ASP A 1 88 ? -7.566 7.381 -1.279 1.00 98.19 88 ASP A CA 1
ATOM 705 C C . ASP A 1 88 ? -8.605 8.361 -1.845 1.00 98.19 88 ASP A C 1
ATOM 707 O O . ASP A 1 88 ? -9.709 7.981 -2.242 1.00 98.19 88 ASP A O 1
ATOM 711 N N . ASP A 1 89 ? -8.280 9.649 -1.826 1.00 95.69 89 ASP A N 1
ATOM 712 C CA . ASP A 1 89 ? -9.161 10.734 -2.264 1.00 95.69 89 ASP A CA 1
ATOM 713 C C . ASP A 1 89 ? -9.460 10.711 -3.769 1.00 95.69 89 ASP A C 1
ATOM 715 O O . ASP A 1 89 ? -10.491 11.230 -4.195 1.00 95.69 89 ASP A O 1
ATOM 719 N N . GLN A 1 90 ? -8.592 10.075 -4.560 1.00 95.75 90 GLN A N 1
ATOM 720 C CA . GLN A 1 90 ? -8.767 9.909 -6.004 1.00 95.75 90 GLN A CA 1
ATOM 721 C C . GLN A 1 90 ? -9.543 8.634 -6.377 1.00 95.75 90 GLN A C 1
ATOM 723 O O . GLN A 1 90 ? -9.930 8.476 -7.534 1.00 95.75 90 GLN A O 1
ATOM 728 N N . GLY A 1 91 ? -9.806 7.735 -5.419 1.00 96.06 91 GLY A N 1
ATOM 729 C CA . GLY A 1 91 ? -10.524 6.478 -5.659 1.00 96.06 91 GLY A CA 1
ATOM 730 C C . GLY A 1 91 ? -9.726 5.427 -6.439 1.00 96.06 91 GLY A C 1
ATOM 731 O O . GLY A 1 91 ? -10.311 4.481 -6.965 1.00 96.06 91 GLY A O 1
ATOM 732 N N . ASP A 1 92 ? -8.403 5.572 -6.507 1.00 97.00 92 ASP A N 1
ATOM 733 C CA . ASP A 1 92 ? -7.494 4.596 -7.111 1.00 97.00 92 ASP A CA 1
ATOM 734 C C . ASP A 1 92 ? -7.374 3.315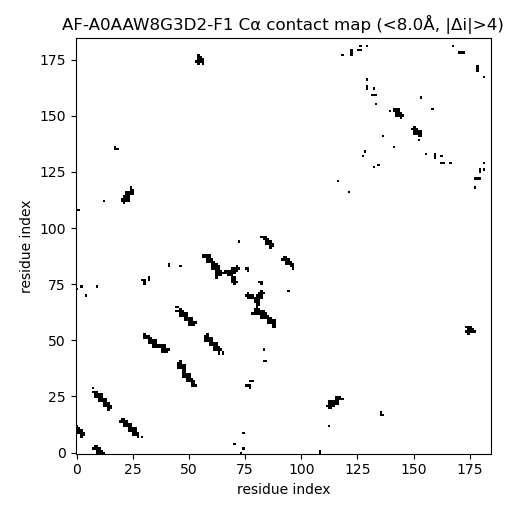 -6.268 1.00 97.00 92 ASP A C 1
ATOM 736 O O . ASP A 1 92 ? -7.097 2.231 -6.789 1.00 97.00 92 ASP A O 1
ATOM 740 N N . TYR A 1 93 ? -7.545 3.451 -4.953 1.00 97.88 93 TYR A N 1
ATOM 741 C CA . TYR A 1 93 ? -7.407 2.403 -3.955 1.00 97.88 93 TYR A CA 1
ATOM 742 C C . TYR A 1 93 ? -8.625 2.386 -3.031 1.00 97.88 93 TYR A C 1
ATOM 744 O O . TYR A 1 93 ? -8.928 3.377 -2.371 1.00 97.88 93 TYR A O 1
ATOM 752 N N . ASP A 1 94 ? -9.268 1.223 -2.921 1.00 97.56 94 ASP A N 1
ATOM 753 C CA . ASP A 1 94 ? -10.332 0.943 -1.952 1.00 97.56 94 ASP A CA 1
ATOM 754 C C . ASP A 1 94 ? -10.034 -0.392 -1.263 1.00 97.56 94 ASP A C 1
ATOM 756 O O . ASP A 1 94 ? -9.960 -1.445 -1.904 1.00 97.56 94 ASP A O 1
ATOM 760 N N . PHE A 1 95 ? -9.812 -0.335 0.047 1.00 98.00 95 PHE A N 1
ATOM 761 C CA . PHE A 1 95 ? -9.643 -1.508 0.890 1.00 98.00 95 PHE A CA 1
ATOM 762 C C . PHE A 1 95 ? -10.816 -1.610 1.854 1.00 98.00 95 PHE A C 1
ATOM 764 O O . PHE A 1 95 ? -11.064 -0.690 2.632 1.00 98.00 95 PHE A O 1
ATOM 771 N N . GLU A 1 96 ? -11.464 -2.771 1.882 1.00 97.12 96 GLU A N 1
ATOM 772 C CA . GLU A 1 96 ? -12.569 -3.059 2.791 1.00 97.12 96 GLU A CA 1
ATOM 773 C C . GLU A 1 96 ? -12.357 -4.400 3.500 1.00 97.12 96 GLU A C 1
ATOM 775 O O . GLU A 1 96 ? -11.944 -5.399 2.900 1.00 97.12 96 GLU A O 1
ATOM 780 N N . LEU A 1 97 ? -12.614 -4.421 4.807 1.00 96.56 97 LEU A N 1
ATOM 781 C CA . LEU A 1 97 ? -12.524 -5.616 5.629 1.00 96.56 97 LEU A CA 1
ATOM 782 C C . LEU A 1 97 ? -13.609 -6.614 5.219 1.00 96.56 97 LEU A C 1
ATOM 784 O O . LEU A 1 97 ? -14.794 -6.400 5.454 1.00 96.56 97 LEU A O 1
ATOM 788 N N . VAL A 1 98 ? -13.179 -7.765 4.708 1.00 94.44 98 VAL A N 1
ATOM 789 C CA . VAL A 1 98 ? -14.086 -8.869 4.367 1.00 94.44 98 VAL A CA 1
ATOM 790 C C . VAL A 1 98 ? -14.351 -9.773 5.574 1.00 94.44 98 VAL A C 1
ATOM 792 O O . VAL A 1 98 ? -15.488 -10.158 5.837 1.00 94.44 98 VAL A O 1
ATOM 795 N N . GLN A 1 99 ? -13.304 -10.147 6.317 1.00 92.06 99 GLN A N 1
ATOM 796 C CA . GLN A 1 99 ? -13.412 -11.118 7.405 1.00 92.06 99 GLN A CA 1
ATOM 797 C C . GLN A 1 99 ? -12.307 -10.939 8.451 1.00 92.06 99 GLN A C 1
ATOM 799 O O . GLN A 1 99 ? -11.147 -10.716 8.113 1.00 92.06 99 GLN A O 1
ATOM 804 N N . ILE A 1 100 ? -12.665 -11.145 9.722 1.00 90.50 100 ILE A N 1
ATOM 805 C CA . ILE A 1 100 ? -11.721 -11.401 10.817 1.00 90.50 100 ILE A CA 1
ATOM 806 C C . ILE A 1 100 ? -11.817 -12.883 11.165 1.00 90.50 100 ILE A C 1
ATOM 808 O O . ILE A 1 100 ? -12.916 -13.406 11.374 1.00 90.50 100 ILE A O 1
ATOM 812 N N . LYS A 1 101 ? -10.678 -13.573 11.188 1.00 89.12 101 LYS A N 1
ATOM 813 C CA . LYS A 1 101 ? -10.612 -15.001 11.489 1.00 89.12 101 LYS A CA 1
ATOM 814 C C . LYS A 1 101 ? -9.337 -15.320 12.253 1.00 89.12 101 LYS A C 1
ATOM 816 O O . LYS A 1 101 ? -8.253 -14.914 11.842 1.00 89.12 101 LYS A O 1
ATOM 821 N N . ASP A 1 102 ? -9.478 -16.111 13.307 1.00 84.81 102 ASP A N 1
ATOM 822 C CA . ASP A 1 102 ? -8.340 -16.648 14.042 1.00 84.81 102 ASP A CA 1
ATOM 823 C C . ASP A 1 102 ? -7.643 -17.743 13.231 1.00 84.81 102 ASP A C 1
ATOM 825 O O . ASP A 1 102 ? -8.279 -18.638 12.661 1.00 84.81 102 ASP A O 1
ATOM 829 N N . PHE A 1 103 ? -6.314 -17.709 13.222 1.00 82.44 103 PHE A N 1
ATOM 830 C CA . PHE A 1 103 ? -5.482 -18.726 12.589 1.00 82.44 103 PHE A CA 1
ATOM 831 C C . PHE A 1 103 ? -4.434 -19.243 13.574 1.00 82.44 103 PHE A C 1
ATOM 833 O O . PHE A 1 103 ? -3.803 -18.480 14.295 1.00 82.44 103 PHE A O 1
ATOM 840 N N . LYS A 1 104 ? -4.238 -20.569 13.598 1.00 79.56 104 LYS A N 1
ATOM 841 C CA . LYS A 1 104 ? -3.334 -21.259 14.542 1.00 79.56 104 LYS A CA 1
ATOM 842 C C . LYS A 1 104 ? -1.890 -21.416 14.041 1.00 79.56 104 LYS A C 1
ATOM 844 O O . LYS A 1 104 ? -1.082 -22.068 14.696 1.00 79.56 104 LYS A O 1
ATOM 849 N N . TRP A 1 105 ? -1.570 -20.906 12.856 1.00 77.62 105 TRP A N 1
ATOM 850 C CA . TRP A 1 105 ? -0.270 -21.123 12.218 1.00 77.62 105 TRP A CA 1
ATOM 851 C C . TRP A 1 105 ? 0.722 -20.058 12.695 1.00 77.62 105 TRP A C 1
ATOM 853 O O . TRP A 1 105 ? 0.365 -18.888 12.787 1.00 77.62 105 TRP A O 1
ATOM 863 N N . LYS A 1 106 ? 1.965 -20.459 13.000 1.00 67.75 106 LYS A N 1
ATOM 864 C CA . LYS A 1 106 ? 2.983 -19.554 13.568 1.00 67.75 106 LYS A CA 1
ATOM 865 C C . LYS A 1 106 ? 3.448 -18.462 12.597 1.00 67.75 106 LYS A C 1
ATOM 867 O O . LYS A 1 106 ? 3.812 -17.384 13.048 1.00 67.75 106 LYS A O 1
ATOM 872 N N . GLU A 1 107 ? 3.435 -18.726 11.290 1.00 70.25 107 GLU A N 1
ATOM 873 C CA . GLU A 1 107 ? 3.873 -17.772 10.266 1.00 70.25 107 GLU A CA 1
ATOM 874 C C . GLU A 1 107 ? 2.902 -17.760 9.081 1.00 70.25 107 GLU A C 1
ATOM 876 O O . GLU A 1 107 ? 2.761 -18.752 8.372 1.00 70.25 107 GLU A O 1
ATOM 881 N N . LEU A 1 108 ? 2.243 -16.620 8.854 1.00 67.12 108 LEU A N 1
ATOM 882 C CA . LEU A 1 108 ? 1.375 -16.396 7.688 1.00 67.12 108 LEU A CA 1
ATOM 883 C C . LEU A 1 108 ? 2.161 -15.959 6.440 1.00 67.12 108 LEU A C 1
ATOM 885 O O . LEU A 1 108 ? 1.663 -16.075 5.325 1.00 67.12 108 LEU A O 1
ATOM 889 N N . TYR A 1 109 ? 3.391 -15.467 6.619 1.00 67.81 109 TYR A N 1
ATOM 890 C CA . TYR A 1 109 ? 4.214 -14.907 5.547 1.00 67.81 109 TYR A CA 1
ATOM 891 C C . TYR A 1 109 ? 5.681 -15.334 5.706 1.00 67.81 109 TYR A C 1
ATOM 893 O O . TYR A 1 109 ? 6.475 -14.574 6.262 1.00 67.81 109 TYR A O 1
ATOM 901 N N . PRO A 1 110 ? 6.084 -16.509 5.190 1.00 70.06 110 PRO A N 1
ATOM 902 C CA . PRO A 1 110 ? 7.469 -16.987 5.263 1.00 70.06 110 PRO A CA 1
ATOM 903 C C . PRO A 1 110 ? 8.411 -16.262 4.281 1.00 70.06 110 PRO A C 1
ATOM 905 O O . PRO A 1 110 ? 9.515 -16.736 4.010 1.00 70.06 110 PRO A O 1
ATOM 908 N N . ALA A 1 111 ? 7.979 -15.137 3.698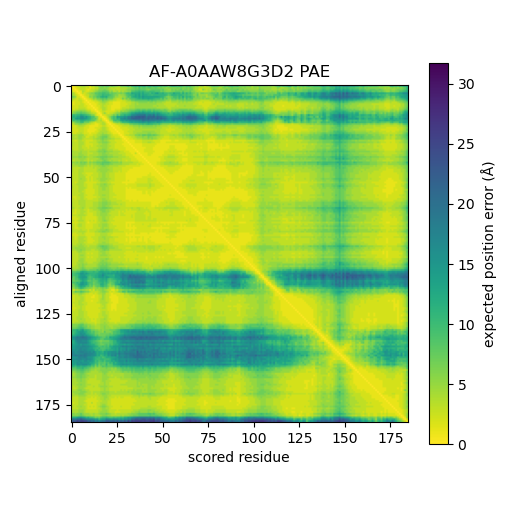 1.00 73.00 111 ALA A N 1
ATOM 909 C CA . ALA A 1 111 ? 8.735 -14.414 2.687 1.00 73.00 111 ALA A CA 1
ATOM 910 C C . ALA A 1 111 ? 10.084 -13.952 3.256 1.00 73.00 111 ALA A C 1
ATOM 912 O O . ALA A 1 111 ? 10.155 -13.127 4.171 1.00 73.00 111 ALA A O 1
ATOM 913 N N . LYS A 1 112 ? 11.165 -14.487 2.689 1.00 82.19 112 LYS A N 1
ATOM 914 C CA . LYS A 1 112 ? 12.531 -14.055 2.978 1.00 82.19 112 LYS A CA 1
ATOM 915 C C . LYS A 1 112 ? 12.949 -13.013 1.954 1.00 82.19 112 LYS A C 1
ATOM 917 O O . LYS A 1 112 ? 12.592 -13.094 0.783 1.00 82.19 112 LYS A O 1
ATOM 922 N N . TYR A 1 113 ? 13.729 -12.047 2.411 1.00 85.94 113 TYR A N 1
ATOM 923 C CA . TYR A 1 113 ? 14.380 -11.069 1.556 1.00 85.94 113 TYR A CA 1
ATOM 924 C C . TYR A 1 113 ? 15.887 -11.262 1.647 1.00 85.94 113 TYR A C 1
ATOM 926 O O . TYR A 1 113 ? 16.410 -11.646 2.691 1.00 85.94 113 TYR A O 1
ATOM 934 N N . GLN A 1 114 ? 16.572 -11.014 0.539 1.00 87.56 114 GLN A N 1
ATOM 935 C CA . GLN A 1 114 ? 18.021 -11.156 0.438 1.00 87.56 114 GLN A CA 1
ATOM 936 C C . GLN A 1 114 ? 18.730 -9.948 1.048 1.00 87.56 114 GLN A C 1
ATOM 938 O O . GLN A 1 114 ? 19.743 -10.097 1.725 1.00 87.56 114 GLN A O 1
ATOM 943 N N . LYS A 1 115 ? 18.199 -8.744 0.803 1.00 91.44 115 LYS A N 1
ATOM 944 C CA . LYS A 1 115 ? 18.825 -7.490 1.225 1.00 91.44 115 LYS A CA 1
ATOM 945 C C . LYS A 1 115 ? 17.788 -6.403 1.510 1.00 91.44 115 LYS A C 1
ATOM 947 O O . LYS A 1 115 ? 16.772 -6.308 0.820 1.00 91.44 115 LYS A O 1
ATOM 952 N N . LEU A 1 116 ? 18.057 -5.606 2.545 1.00 93.44 116 LEU A N 1
ATOM 953 C CA . LEU A 1 116 ? 17.346 -4.357 2.809 1.00 93.44 116 LEU A CA 1
ATOM 954 C C . LEU A 1 116 ? 17.914 -3.260 1.896 1.00 93.44 116 LEU A C 1
ATOM 956 O O . LEU A 1 116 ? 19.135 -3.111 1.826 1.00 93.44 116 LEU A O 1
ATOM 960 N N . ILE A 1 117 ? 17.047 -2.525 1.208 1.00 94.94 117 ILE A N 1
ATOM 961 C CA . ILE A 1 117 ? 17.420 -1.452 0.275 1.00 94.94 117 ILE A CA 1
ATOM 962 C C . ILE A 1 117 ? 16.685 -0.155 0.623 1.00 94.94 117 ILE A C 1
ATOM 964 O O . ILE A 1 117 ? 15.660 -0.192 1.314 1.00 94.94 117 ILE A O 1
ATOM 968 N N . SER A 1 118 ? 17.206 0.978 0.151 1.00 95.50 118 SER A N 1
ATOM 969 C CA . SER A 1 118 ? 16.523 2.268 0.279 1.00 95.50 118 SER A CA 1
ATOM 970 C C . SER A 1 118 ? 15.480 2.485 -0.827 1.00 95.50 118 SER A C 1
ATOM 972 O O . SER A 1 118 ? 15.365 1.695 -1.772 1.00 95.50 118 SER A O 1
ATOM 974 N N . TRP A 1 119 ? 14.704 3.566 -0.718 1.00 94.06 119 TRP A N 1
ATOM 975 C CA . TRP A 1 119 ? 13.814 3.992 -1.798 1.00 94.06 119 TRP A CA 1
ATOM 976 C C . TRP A 1 119 ? 14.596 4.418 -3.042 1.00 94.06 119 TRP A C 1
ATOM 978 O O . TRP A 1 119 ? 14.205 4.055 -4.148 1.00 94.06 119 TRP A O 1
ATOM 988 N N . GLU A 1 120 ? 15.731 5.098 -2.875 1.00 95.19 120 GLU A N 1
ATOM 989 C CA . GLU A 1 120 ? 16.608 5.510 -3.977 1.00 95.19 120 GLU A CA 1
ATOM 990 C C . GLU A 1 120 ? 17.176 4.295 -4.724 1.00 95.19 120 GLU A C 1
ATOM 992 O O . GLU A 1 120 ? 17.156 4.256 -5.957 1.00 95.19 120 GLU A O 1
ATOM 997 N N . ASP A 1 121 ? 17.616 3.263 -3.991 1.00 94.31 121 ASP A N 1
ATOM 998 C CA . ASP A 1 121 ? 18.041 1.989 -4.581 1.00 94.31 121 ASP A CA 1
ATOM 999 C C . ASP A 1 121 ? 16.910 1.373 -5.417 1.00 94.31 121 ASP A C 1
ATOM 1001 O O . ASP A 1 121 ? 17.129 0.913 -6.542 1.00 94.31 121 ASP A O 1
ATOM 1005 N N . PHE A 1 122 ? 15.684 1.375 -4.884 1.00 93.62 122 PHE A N 1
ATOM 1006 C CA . PHE A 1 122 ? 14.522 0.820 -5.571 1.00 93.62 122 PHE A CA 1
ATOM 1007 C C . PHE A 1 122 ? 14.162 1.607 -6.838 1.00 93.62 122 PHE A C 1
ATOM 1009 O O . PHE A 1 122 ? 13.951 1.005 -7.891 1.00 93.62 122 PHE A O 1
ATOM 1016 N N . GLN A 1 123 ? 14.172 2.939 -6.782 1.00 93.94 123 GLN A N 1
ATOM 1017 C CA . GLN A 1 123 ? 13.942 3.799 -7.946 1.00 93.94 123 GLN A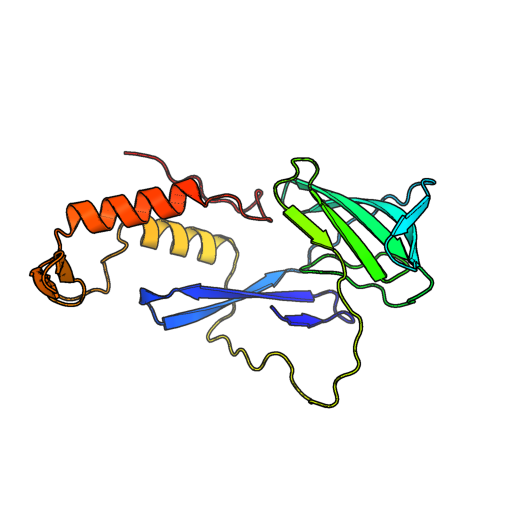 CA 1
ATOM 1018 C C . GLN A 1 123 ? 15.004 3.583 -9.030 1.00 93.94 123 GLN A C 1
ATOM 1020 O O . GLN A 1 123 ? 14.678 3.507 -10.221 1.00 93.94 123 GLN A O 1
ATOM 1025 N N . LYS A 1 124 ? 16.273 3.426 -8.630 1.00 93.00 124 L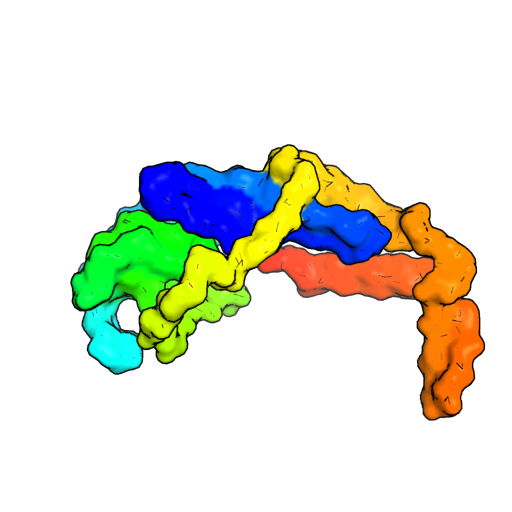YS A N 1
ATOM 1026 C CA . LYS A 1 124 ? 17.368 3.101 -9.549 1.00 93.00 124 LYS A CA 1
ATOM 1027 C C . LYS A 1 124 ? 17.139 1.749 -10.219 1.00 93.00 124 LYS A C 1
ATOM 1029 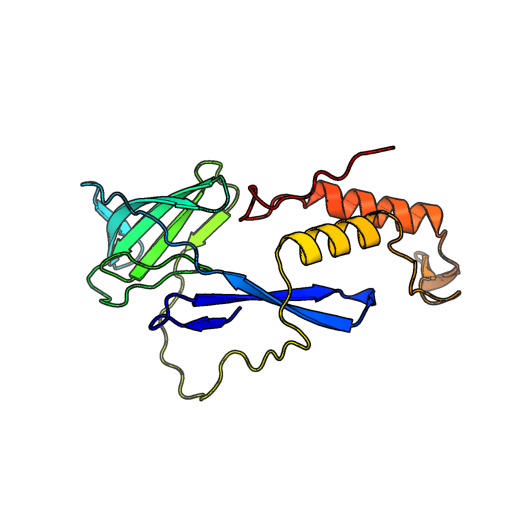O O . LYS A 1 124 ? 17.203 1.660 -11.440 1.00 93.00 124 LYS A O 1
ATOM 1034 N N . ILE A 1 125 ? 16.800 0.720 -9.443 1.00 90.81 125 ILE A N 1
ATOM 1035 C CA . ILE A 1 125 ? 16.458 -0.613 -9.954 1.00 90.81 125 ILE A CA 1
ATOM 1036 C C . ILE A 1 125 ? 15.320 -0.537 -10.981 1.00 90.81 125 ILE A C 1
ATOM 1038 O O . ILE A 1 125 ? 15.420 -1.119 -12.061 1.00 90.81 125 ILE A O 1
ATOM 1042 N N . GLN A 1 126 ? 14.244 0.187 -10.664 1.00 91.62 126 GLN A N 1
ATOM 1043 C CA . GLN A 1 126 ? 13.106 0.355 -11.566 1.00 91.62 126 GLN A CA 1
ATOM 1044 C C . GLN A 1 126 ? 13.505 1.074 -12.861 1.00 91.62 126 GLN A C 1
ATOM 1046 O O . GLN A 1 126 ? 13.080 0.676 -13.946 1.00 91.62 126 GLN A O 1
ATOM 1051 N N . THR A 1 127 ? 14.339 2.109 -12.755 1.00 92.69 127 THR A N 1
ATOM 1052 C CA . THR A 1 127 ? 14.846 2.881 -13.897 1.00 92.69 127 THR A CA 1
ATOM 1053 C C . THR A 1 127 ? 15.742 2.031 -14.795 1.00 92.69 127 THR A C 1
ATOM 1055 O O . THR A 1 127 ? 15.540 1.989 -16.009 1.00 92.69 127 THR A O 1
ATOM 1058 N N . ASP A 1 128 ? 16.692 1.304 -14.208 1.00 90.69 128 ASP A N 1
ATOM 1059 C CA . ASP A 1 128 ? 17.602 0.410 -14.926 1.00 90.69 128 ASP A CA 1
ATOM 1060 C C . ASP A 1 128 ? 16.817 -0.691 -15.654 1.00 90.69 128 ASP A C 1
ATOM 1062 O O . ASP A 1 128 ? 17.040 -0.940 -16.843 1.00 90.69 128 ASP A O 1
ATOM 1066 N N . PHE A 1 129 ? 15.826 -1.281 -14.976 1.00 90.00 129 PHE A N 1
ATOM 1067 C CA . PHE A 1 129 ? 14.924 -2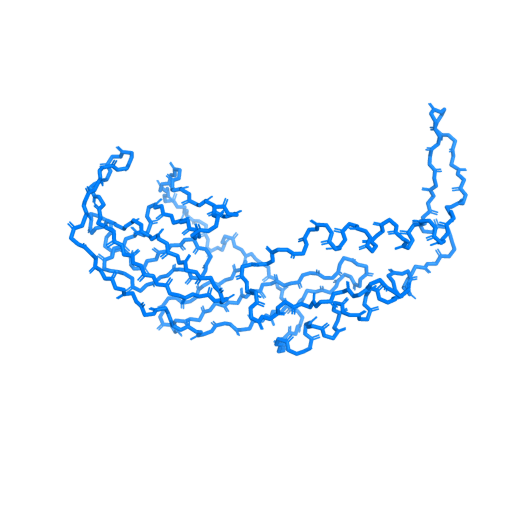.265 -15.565 1.00 90.00 129 PHE A CA 1
ATOM 1068 C C . PHE A 1 129 ? 14.112 -1.685 -16.726 1.00 90.00 129 PHE A C 1
ATOM 1070 O O . PHE A 1 129 ? 14.037 -2.285 -17.791 1.00 90.00 129 PHE A O 1
ATOM 1077 N N . TYR A 1 130 ? 13.533 -0.496 -16.571 1.00 90.81 130 TYR A N 1
ATOM 1078 C CA . TYR A 1 130 ? 12.786 0.160 -17.644 1.00 90.81 130 TYR A CA 1
ATOM 1079 C C . TYR A 1 130 ? 13.670 0.485 -18.865 1.00 90.81 130 TYR A C 1
ATOM 1081 O O . TYR A 1 130 ? 13.249 0.355 -20.024 1.00 90.81 130 TYR A O 1
ATOM 1089 N N . ASN A 1 131 ? 14.920 0.884 -18.627 1.00 90.50 131 ASN A N 1
ATOM 1090 C CA . ASN A 1 131 ? 15.878 1.203 -19.681 1.00 90.50 131 ASN A CA 1
ATOM 1091 C C . ASN A 1 131 ? 16.335 -0.047 -20.439 1.00 90.50 131 ASN A C 1
ATOM 1093 O O . ASN A 1 131 ? 16.405 -0.021 -21.677 1.00 90.50 131 ASN A O 1
ATOM 1097 N N . ASN A 1 132 ? 16.588 -1.143 -19.721 1.00 88.44 132 ASN A N 1
ATOM 1098 C CA . ASN A 1 132 ? 17.050 -2.400 -20.293 1.00 88.44 132 ASN A CA 1
ATOM 1099 C C . ASN A 1 132 ? 16.352 -3.637 -19.680 1.00 88.44 132 ASN A C 1
ATOM 1101 O O . ASN A 1 132 ? 16.989 -4.417 -18.962 1.00 88.44 132 ASN A O 1
ATOM 1105 N N . PRO A 1 133 ? 15.059 -3.861 -19.995 1.00 87.50 133 PRO A N 1
ATOM 1106 C CA . PRO A 1 133 ? 14.265 -4.912 -19.353 1.00 87.50 133 PRO A CA 1
ATOM 1107 C C . PRO A 1 133 ? 14.675 -6.322 -19.778 1.00 87.50 133 PRO A C 1
ATOM 1109 O O . PRO A 1 133 ? 14.320 -7.283 -19.111 1.00 87.50 133 PRO A O 1
ATOM 1112 N N . LEU A 1 134 ? 15.425 -6.455 -20.876 1.00 86.81 134 LEU A N 1
ATOM 1113 C CA . LEU A 1 134 ? 15.886 -7.741 -21.405 1.00 86.81 134 LEU A CA 1
ATOM 1114 C C . LEU A 1 134 ? 17.366 -8.005 -21.075 1.00 86.81 134 LEU A C 1
ATOM 1116 O O . LEU A 1 134 ? 17.954 -8.926 -21.624 1.00 86.81 134 LEU A O 1
ATOM 1120 N N . SER A 1 135 ? 17.983 -7.196 -20.202 1.00 83.12 135 SER A N 1
ATOM 1121 C CA . SER A 1 135 ? 19.426 -7.255 -19.900 1.00 83.12 135 SER A CA 1
ATOM 1122 C C . SER A 1 135 ? 19.914 -8.616 -19.402 1.00 83.12 135 SER A C 1
ATOM 1124 O O . SER A 1 135 ? 21.062 -8.977 -19.646 1.00 83.12 135 SER A O 1
ATOM 1126 N N . THR A 1 136 ? 19.058 -9.362 -18.709 1.00 76.19 136 THR A N 1
ATOM 1127 C CA . THR A 1 136 ? 19.377 -10.674 -18.135 1.00 76.19 136 THR A CA 1
ATOM 1128 C C . THR A 1 136 ? 18.824 -11.843 -18.952 1.00 76.19 136 THR A C 1
ATOM 1130 O O . THR A 1 136 ? 19.032 -12.990 -18.561 1.00 76.19 136 THR A O 1
ATOM 1133 N N . LEU A 1 137 ? 18.135 -11.573 -20.067 1.00 79.25 137 LEU A N 1
ATOM 1134 C CA . LEU A 1 137 ? 17.534 -12.595 -20.923 1.00 79.25 137 LEU A CA 1
ATOM 1135 C C . LEU A 1 137 ? 18.511 -13.036 -22.014 1.00 79.25 137 LEU A C 1
ATOM 1137 O O . LEU A 1 137 ? 19.201 -12.224 -22.634 1.00 79.25 137 LEU A O 1
ATOM 1141 N N . LYS A 1 138 ? 18.560 -14.342 -22.254 1.00 77.06 138 LYS A N 1
ATOM 1142 C CA . LYS A 1 138 ? 19.335 -14.978 -23.317 1.00 77.06 138 LYS A CA 1
ATOM 1143 C C . LYS A 1 138 ? 18.475 -15.181 -24.560 1.00 77.06 138 LYS A C 1
ATOM 1145 O O . LYS A 1 138 ? 17.245 -15.170 -24.519 1.00 77.06 138 LYS A O 1
ATOM 1150 N N . LYS A 1 139 ? 19.150 -15.407 -25.690 1.00 70.81 139 LYS A N 1
ATOM 1151 C CA . LYS A 1 139 ? 18.495 -15.795 -26.942 1.00 70.81 139 LYS A CA 1
ATOM 1152 C C . LYS A 1 139 ? 17.669 -17.070 -26.713 1.00 70.81 139 LYS A C 1
ATOM 1154 O O . LYS A 1 139 ? 18.229 -18.072 -26.277 1.00 70.81 139 LYS A O 1
ATOM 1159 N N . GLY A 1 140 ? 16.373 -17.020 -27.021 1.00 73.81 140 GLY A N 1
ATOM 1160 C CA . GLY A 1 140 ? 15.436 -18.134 -26.831 1.00 73.81 140 GLY A CA 1
ATOM 1161 C C . GLY A 1 140 ? 14.641 -18.117 -25.519 1.00 73.81 140 GLY A C 1
ATOM 1162 O O . GLY A 1 140 ? 13.712 -18.907 -25.396 1.00 73.81 140 GLY A O 1
ATOM 1163 N N . ASP A 1 141 ? 14.928 -17.204 -24.580 1.00 79.62 141 ASP A N 1
ATOM 1164 C CA . ASP A 1 141 ? 14.148 -17.077 -23.332 1.00 79.62 141 ASP A CA 1
ATOM 1165 C C . ASP A 1 141 ? 12.740 -16.503 -23.571 1.00 79.62 141 ASP A C 1
ATOM 1167 O O . ASP A 1 141 ? 11.849 -16.663 -22.738 1.00 79.62 141 ASP A O 1
ATOM 1171 N N . ILE A 1 142 ? 12.538 -15.813 -24.699 1.00 79.94 142 ILE A N 1
ATOM 1172 C CA . ILE A 1 142 ? 11.250 -15.246 -25.097 1.00 79.94 142 ILE A CA 1
ATOM 1173 C C . ILE A 1 142 ? 10.905 -15.751 -26.492 1.00 79.94 142 ILE A C 1
ATOM 1175 O O . ILE A 1 142 ? 11.617 -15.480 -27.464 1.00 79.94 142 ILE A O 1
ATOM 1179 N N . LEU A 1 143 ? 9.782 -16.455 -26.575 1.00 82.75 143 LEU A N 1
ATOM 1180 C CA . LEU A 1 143 ? 9.225 -16.987 -27.808 1.00 82.75 143 LEU A CA 1
ATOM 1181 C C . LEU A 1 143 ? 7.845 -16.370 -28.038 1.00 82.75 143 LEU A C 1
ATOM 1183 O O . LEU A 1 143 ? 7.104 -16.111 -27.090 1.00 82.75 143 LEU A O 1
ATOM 1187 N N . ASN A 1 144 ? 7.515 -16.131 -29.299 1.00 81.12 144 ASN A N 1
ATOM 1188 C CA . ASN A 1 144 ? 6.148 -15.876 -29.724 1.00 81.12 144 ASN A CA 1
ATOM 1189 C C . ASN A 1 144 ? 5.469 -17.217 -29.990 1.00 81.12 144 ASN A C 1
ATOM 1191 O O . ASN A 1 144 ? 6.102 -18.115 -30.540 1.00 81.12 144 ASN A O 1
ATOM 1195 N N . GLU A 1 145 ? 4.190 -17.315 -29.652 1.00 87.69 145 GLU A N 1
ATOM 1196 C CA . GLU A 1 145 ? 3.331 -18.441 -30.008 1.00 87.69 145 GLU A CA 1
ATOM 1197 C C . GLU A 1 145 ? 2.227 -17.928 -30.933 1.00 87.69 145 GLU A C 1
ATOM 1199 O O . GLU A 1 145 ? 1.558 -16.938 -30.621 1.00 87.69 145 GLU A O 1
ATOM 1204 N N . ASP A 1 146 ? 2.073 -18.553 -32.098 1.00 85.31 146 ASP A N 1
ATOM 1205 C CA . ASP A 1 146 ? 0.975 -18.239 -33.009 1.00 85.31 146 ASP A CA 1
ATOM 1206 C C . ASP A 1 146 ? -0.304 -19.027 -32.668 1.00 85.31 146 ASP A C 1
ATOM 1208 O O . ASP A 1 146 ? -0.328 -19.884 -31.788 1.00 85.31 146 ASP A O 1
ATOM 1212 N N . ALA A 1 147 ? -1.396 -18.760 -33.388 1.00 89.38 147 ALA A N 1
ATOM 1213 C CA . ALA A 1 147 ? -2.682 -19.427 -33.159 1.00 89.38 147 ALA A CA 1
ATOM 1214 C C . ALA A 1 147 ? -2.662 -20.954 -33.396 1.00 89.38 147 ALA A C 1
ATOM 1216 O O . ALA A 1 147 ? -3.613 -21.636 -33.017 1.00 89.38 147 ALA A O 1
ATOM 1217 N N . SER A 1 148 ? -1.614 -21.487 -34.032 1.00 87.88 148 SER A N 1
ATOM 1218 C CA . SER A 1 148 ? -1.413 -22.923 -34.250 1.00 87.88 148 SER A CA 1
ATOM 1219 C C . SER A 1 148 ? -0.543 -23.583 -33.173 1.00 87.88 148 SER A C 1
ATOM 1221 O O . SER A 1 148 ? -0.368 -24.800 -33.204 1.00 87.88 148 SER A O 1
ATOM 1223 N N . GLY A 1 149 ? -0.011 -22.802 -32.224 1.00 86.06 149 GLY A N 1
ATOM 1224 C CA . GLY A 1 149 ? 0.933 -23.263 -31.204 1.00 86.06 149 GLY A CA 1
ATOM 1225 C C . GLY A 1 149 ? 2.386 -23.323 -31.688 1.00 86.06 149 GLY A C 1
ATOM 1226 O O . GLY A 1 149 ? 3.242 -23.896 -31.013 1.00 86.06 149 GLY A O 1
ATOM 1227 N N . THR A 1 150 ? 2.694 -22.763 -32.863 1.00 89.06 150 THR A N 1
ATOM 1228 C CA . THR A 1 150 ? 4.066 -22.741 -33.380 1.00 89.06 150 THR A CA 1
ATOM 1229 C C . THR A 1 150 ? 4.867 -21.661 -32.661 1.00 89.06 150 THR A C 1
ATOM 1231 O O . THR A 1 150 ? 4.448 -20.504 -32.588 1.00 89.06 150 THR A O 1
ATOM 1234 N N . LEU A 1 151 ? 6.043 -22.043 -32.153 1.00 87.12 151 LEU A N 1
ATOM 1235 C CA . LEU A 1 151 ? 6.948 -21.142 -31.446 1.00 87.12 151 LEU A CA 1
ATOM 1236 C C . LEU A 1 151 ? 7.973 -20.514 -32.394 1.00 87.12 151 LEU A C 1
ATOM 1238 O O . LEU A 1 151 ? 8.641 -21.215 -33.157 1.00 87.12 151 LEU A O 1
ATOM 1242 N N . SER A 1 152 ? 8.157 -19.199 -32.297 1.00 83.75 152 SER A N 1
ATOM 1243 C CA . SER A 1 152 ? 9.194 -18.461 -33.025 1.00 83.75 152 SER A CA 1
ATOM 1244 C C . SER A 1 152 ? 9.956 -17.508 -32.108 1.00 83.75 152 SER A C 1
ATOM 1246 O O . SER A 1 152 ? 9.473 -17.125 -31.047 1.00 83.75 152 SER A O 1
ATOM 1248 N N . GLU A 1 153 ? 11.142 -17.068 -32.525 1.00 82.75 153 GLU A N 1
ATOM 1249 C CA . GLU A 1 153 ? 11.903 -16.060 -31.782 1.00 82.75 153 GLU A CA 1
ATOM 1250 C C . GLU A 1 153 ? 11.108 -14.746 -31.682 1.00 82.75 153 GLU A C 1
ATOM 1252 O O . GLU A 1 153 ? 10.539 -14.272 -32.672 1.00 82.75 153 GLU A O 1
ATOM 1257 N N . ALA A 1 154 ? 11.033 -14.170 -30.479 1.00 82.94 154 ALA A N 1
ATOM 1258 C CA . ALA A 1 154 ? 10.324 -12.916 -30.266 1.00 82.94 154 ALA A CA 1
ATOM 1259 C C . ALA A 1 154 ? 11.158 -11.708 -30.713 1.00 82.94 154 ALA A C 1
ATOM 1261 O O . ALA A 1 154 ? 12.361 -11.625 -30.461 1.00 82.94 154 ALA A O 1
ATOM 1262 N N . ASN A 1 155 ? 10.512 -10.708 -31.318 1.00 85.69 155 ASN A N 1
ATOM 1263 C CA . ASN A 1 155 ? 11.177 -9.448 -31.634 1.00 85.69 155 ASN A CA 1
ATOM 1264 C C . ASN A 1 155 ? 11.486 -8.676 -30.342 1.00 85.69 155 ASN A C 1
ATOM 1266 O O . ASN A 1 155 ? 10.599 -8.093 -29.715 1.00 85.69 155 ASN A O 1
ATOM 1270 N N . HIS A 1 156 ? 12.764 -8.623 -29.965 1.00 85.75 156 HIS A N 1
ATOM 1271 C CA . HIS A 1 156 ? 13.221 -7.962 -28.740 1.00 85.75 156 HIS A CA 1
ATOM 1272 C C . HIS A 1 156 ? 12.807 -6.487 -28.643 1.00 85.75 156 HIS A C 1
ATOM 1274 O O . HIS A 1 156 ? 12.577 -5.994 -27.537 1.00 85.75 156 HIS A O 1
ATOM 1280 N N . ARG A 1 157 ? 12.693 -5.769 -29.771 1.00 87.19 157 ARG A N 1
ATOM 1281 C CA . ARG A 1 157 ? 12.232 -4.373 -29.771 1.00 87.19 157 ARG A CA 1
ATOM 1282 C C . ARG A 1 157 ? 10.777 -4.285 -29.320 1.00 87.19 157 ARG A C 1
ATOM 1284 O O . ARG A 1 157 ? 10.467 -3.486 -28.438 1.00 87.19 157 ARG A O 1
ATOM 1291 N N . ASP A 1 158 ? 9.919 -5.124 -29.886 1.00 87.75 158 ASP A N 1
ATOM 1292 C CA . ASP A 1 158 ? 8.484 -5.120 -29.600 1.00 87.75 158 ASP A CA 1
ATOM 1293 C C . ASP A 1 158 ? 8.218 -5.581 -28.165 1.00 87.75 158 ASP A C 1
ATOM 1295 O O . ASP A 1 158 ? 7.433 -4.961 -27.444 1.00 87.75 158 ASP A O 1
ATOM 1299 N N . VAL A 1 159 ? 8.948 -6.601 -27.700 1.00 87.94 159 VAL A N 1
ATOM 1300 C CA . VAL A 1 159 ? 8.883 -7.059 -26.305 1.00 87.94 159 VAL A CA 1
ATOM 1301 C C . VAL A 1 159 ? 9.307 -5.944 -25.348 1.00 87.94 159 VAL A C 1
ATOM 1303 O O . VAL A 1 159 ? 8.599 -5.652 -24.383 1.00 87.94 159 VAL A O 1
ATOM 1306 N N . LYS A 1 160 ? 10.435 -5.276 -25.621 1.00 89.44 160 LYS A N 1
ATOM 1307 C CA . LYS A 1 160 ? 10.926 -4.162 -24.800 1.00 89.44 160 LYS A CA 1
ATOM 1308 C C . LYS A 1 160 ? 9.909 -3.024 -24.722 1.00 89.44 160 LYS A C 1
ATOM 1310 O O . LYS A 1 160 ? 9.642 -2.528 -23.626 1.00 89.44 160 LYS A O 1
ATOM 1315 N N . GLU A 1 161 ? 9.313 -2.628 -25.843 1.00 91.12 161 GLU A N 1
ATOM 1316 C CA . GLU A 1 161 ? 8.295 -1.575 -25.854 1.00 91.12 161 GLU A CA 1
ATOM 1317 C C . GLU A 1 161 ? 6.990 -2.001 -25.173 1.00 91.12 161 GLU A C 1
ATOM 1319 O O . GLU A 1 161 ? 6.395 -1.202 -24.448 1.00 91.12 161 GLU A O 1
ATOM 1324 N N . SER A 1 162 ? 6.588 -3.267 -25.300 1.00 90.38 162 SER A N 1
ATOM 1325 C CA . SER A 1 162 ? 5.449 -3.828 -24.566 1.00 90.38 162 SER A CA 1
ATOM 1326 C C . SER A 1 162 ? 5.668 -3.771 -23.050 1.00 90.38 162 SER A C 1
ATOM 1328 O O . SER A 1 162 ? 4.815 -3.264 -22.318 1.00 90.38 162 SER A O 1
ATOM 1330 N N . ILE A 1 163 ? 6.840 -4.196 -22.561 1.00 90.06 163 ILE A N 1
ATOM 1331 C CA . ILE A 1 163 ? 7.196 -4.111 -21.135 1.00 90.06 163 ILE A CA 1
ATOM 1332 C C . ILE A 1 163 ? 7.156 -2.656 -20.659 1.00 90.06 163 ILE A C 1
ATOM 1334 O O . ILE A 1 163 ? 6.516 -2.351 -19.653 1.00 90.06 163 ILE A O 1
ATOM 1338 N N . ARG A 1 164 ? 7.779 -1.734 -21.399 1.00 92.00 164 ARG A N 1
ATOM 1339 C CA . ARG A 1 164 ? 7.802 -0.306 -21.050 1.00 92.00 164 ARG A CA 1
ATOM 1340 C C . ARG A 1 164 ? 6.409 0.318 -21.031 1.00 92.00 164 ARG A C 1
ATOM 1342 O O . ARG A 1 164 ? 6.091 1.067 -20.108 1.00 92.00 164 ARG A O 1
ATOM 1349 N N . LYS A 1 165 ? 5.565 0.000 -22.017 1.00 93.94 165 LYS A N 1
ATOM 1350 C CA . LYS A 1 165 ? 4.163 0.438 -22.062 1.00 93.94 165 LYS A CA 1
ATOM 1351 C C . LYS A 1 165 ? 3.399 -0.074 -20.845 1.00 93.94 165 LYS A C 1
ATOM 1353 O O . LYS A 1 165 ? 2.720 0.718 -20.196 1.00 93.94 165 LYS A O 1
ATOM 1358 N N . ASN A 1 166 ? 3.562 -1.352 -20.503 1.00 92.31 166 ASN A N 1
ATOM 1359 C CA . ASN A 1 166 ? 2.941 -1.950 -19.326 1.00 92.31 166 ASN A CA 1
ATOM 1360 C C . ASN A 1 166 ? 3.381 -1.251 -18.033 1.00 92.31 166 ASN A C 1
ATOM 1362 O O . ASN A 1 166 ? 2.517 -0.845 -17.257 1.00 92.31 166 ASN A O 1
ATOM 1366 N N . ILE A 1 167 ? 4.690 -1.038 -17.841 1.00 92.62 167 ILE A N 1
ATOM 1367 C CA . ILE A 1 167 ? 5.235 -0.312 -16.682 1.00 92.62 167 ILE A CA 1
ATOM 1368 C C . ILE A 1 167 ? 4.586 1.070 -16.564 1.00 92.62 167 ILE A C 1
ATOM 1370 O O . ILE A 1 167 ? 4.032 1.386 -15.517 1.00 92.62 167 ILE A O 1
ATOM 1374 N N . ARG A 1 168 ? 4.588 1.870 -17.641 1.00 94.19 168 ARG A N 1
ATOM 1375 C CA . ARG A 1 168 ? 3.993 3.218 -17.637 1.00 94.19 168 ARG A CA 1
ATOM 1376 C C . ARG A 1 168 ? 2.498 3.189 -17.327 1.00 94.19 168 ARG A C 1
ATOM 1378 O O . ARG A 1 168 ? 2.041 3.951 -16.484 1.00 94.19 168 ARG A O 1
ATOM 1385 N N . SER A 1 169 ? 1.751 2.295 -17.977 1.00 94.06 169 SER A N 1
ATOM 1386 C CA . SER A 1 169 ? 0.291 2.208 -17.829 1.00 94.06 169 SER A CA 1
ATOM 1387 C C . SER A 1 169 ? -0.165 1.810 -16.424 1.00 94.06 169 SER A C 1
ATOM 1389 O O . SER A 1 169 ? -1.275 2.142 -16.030 1.00 94.06 169 SER A O 1
ATOM 1391 N N . LYS A 1 170 ? 0.691 1.117 -15.663 1.00 91.81 170 LYS A N 1
ATOM 1392 C CA . LYS A 1 170 ? 0.407 0.652 -14.299 1.00 91.81 170 LYS A CA 1
ATOM 1393 C C . LYS A 1 170 ? 1.162 1.455 -13.234 1.00 91.81 170 LYS A C 1
ATOM 1395 O O . LYS A 1 170 ? 1.228 1.031 -12.082 1.00 91.81 170 LYS A O 1
ATOM 1400 N N . ASN A 1 171 ? 1.756 2.594 -13.598 1.00 94.31 171 ASN A N 1
ATOM 1401 C CA . ASN A 1 171 ? 2.605 3.389 -12.711 1.00 94.31 171 ASN A CA 1
ATOM 1402 C C . ASN A 1 171 ? 1.785 4.284 -11.767 1.00 94.31 171 ASN A C 1
ATOM 1404 O O . ASN A 1 171 ? 1.837 5.516 -11.842 1.00 94.31 171 ASN A O 1
ATOM 1408 N N . ASN A 1 172 ? 1.016 3.648 -10.888 1.00 95.38 172 ASN A N 1
ATOM 1409 C CA . ASN A 1 172 ? 0.190 4.318 -9.894 1.00 95.38 172 ASN A CA 1
ATOM 1410 C C . ASN A 1 172 ? 0.445 3.772 -8.479 1.00 95.38 172 ASN A C 1
ATOM 1412 O O . ASN A 1 172 ? -0.464 3.197 -7.891 1.00 95.38 172 ASN A O 1
ATOM 1416 N N . PRO A 1 173 ? 1.672 3.852 -7.929 1.00 95.25 173 PRO A N 1
ATOM 1417 C CA . PRO A 1 173 ? 1.953 3.313 -6.598 1.00 95.25 173 PRO A CA 1
ATOM 1418 C C . PRO A 1 173 ? 1.208 4.082 -5.492 1.00 95.25 173 PRO A C 1
ATOM 1420 O O . PRO A 1 173 ? 0.857 5.251 -5.665 1.00 95.25 173 PRO A O 1
ATOM 1423 N N . ILE A 1 174 ? 1.018 3.440 -4.333 1.00 95.75 174 ILE A N 1
ATOM 1424 C CA . ILE A 1 174 ? 0.563 4.113 -3.103 1.00 95.75 174 ILE A CA 1
ATOM 1425 C C . ILE A 1 174 ? 1.530 5.248 -2.740 1.00 95.75 174 ILE A C 1
ATOM 1427 O O . ILE A 1 174 ? 1.089 6.352 -2.443 1.00 95.75 174 ILE A O 1
ATOM 1431 N N . GLU A 1 175 ? 2.839 4.994 -2.825 1.00 95.88 175 GLU A N 1
ATOM 1432 C CA . GLU A 1 175 ? 3.889 5.977 -2.552 1.00 95.88 175 GLU A CA 1
ATOM 1433 C C . GLU A 1 175 ? 4.229 6.830 -3.783 1.00 95.88 175 GLU A C 1
ATOM 1435 O O . GLU A 1 175 ? 5.284 6.678 -4.403 1.00 95.88 175 GLU A O 1
ATOM 1440 N N . LEU A 1 176 ? 3.325 7.738 -4.156 1.00 95.75 176 LEU A N 1
ATOM 1441 C CA . LEU A 1 176 ? 3.539 8.716 -5.227 1.00 95.75 176 LEU A CA 1
ATOM 1442 C C . LEU A 1 176 ? 4.766 9.605 -4.985 1.00 95.75 176 LEU A C 1
ATOM 1444 O O . LEU A 1 176 ? 5.452 9.958 -5.938 1.00 95.75 176 LEU A O 1
ATOM 1448 N N . ASN A 1 177 ? 5.087 9.917 -3.729 1.00 95.06 177 ASN A N 1
ATOM 1449 C CA . ASN A 1 177 ? 6.301 10.652 -3.354 1.00 95.06 177 ASN A CA 1
ATOM 1450 C C . ASN A 1 177 ? 7.612 9.932 -3.733 1.00 95.06 177 ASN A C 1
ATOM 1452 O O . ASN A 1 177 ? 8.639 10.590 -3.879 1.00 95.06 177 ASN A O 1
ATOM 1456 N N . TYR A 1 178 ? 7.578 8.610 -3.927 1.00 94.88 178 TYR A N 1
ATOM 1457 C CA . TYR A 1 178 ? 8.712 7.806 -4.394 1.00 94.88 178 TYR A CA 1
ATOM 1458 C C . TYR A 1 178 ? 8.533 7.295 -5.832 1.00 94.88 178 TYR A C 1
ATOM 1460 O O . TYR A 1 178 ? 9.328 6.479 -6.310 1.00 94.88 178 TYR A O 1
ATOM 1468 N N . LYS A 1 179 ? 7.507 7.759 -6.553 1.00 95.00 179 LYS A N 1
ATOM 1469 C CA . LYS A 1 179 ? 7.224 7.337 -7.929 1.00 95.00 179 LYS A CA 1
ATOM 1470 C C . LYS A 1 179 ? 8.371 7.710 -8.872 1.00 95.00 179 LYS A C 1
ATOM 1472 O O . LYS A 1 179 ? 8.920 8.804 -8.812 1.00 95.00 179 LYS A O 1
ATOM 1477 N N . VAL A 1 180 ? 8.702 6.793 -9.782 1.00 94.81 180 VAL A N 1
ATOM 1478 C CA . VAL A 1 180 ? 9.621 7.058 -10.897 1.00 94.81 180 VAL A CA 1
ATOM 1479 C C . VAL A 1 180 ? 8.821 7.535 -12.104 1.00 94.81 180 VAL A C 1
ATOM 1481 O O . VAL A 1 180 ? 7.907 6.842 -12.561 1.00 94.81 180 VAL A O 1
ATOM 1484 N N . ASP A 1 181 ? 9.194 8.683 -12.664 1.00 93.00 181 ASP A N 1
ATOM 1485 C CA . ASP A 1 181 ? 8.602 9.206 -13.896 1.00 93.00 181 ASP A CA 1
ATOM 1486 C C . ASP A 1 181 ? 9.325 8.665 -15.133 1.00 93.00 181 ASP A C 1
ATOM 1488 O O . ASP A 1 181 ? 10.325 9.202 -15.617 1.00 93.00 181 ASP A O 1
ATOM 1492 N N . PHE A 1 182 ? 8.799 7.564 -15.665 1.00 91.75 182 PHE A N 1
ATOM 1493 C CA . PHE A 1 182 ? 9.320 6.930 -16.871 1.00 91.75 182 PHE A CA 1
ATOM 1494 C C . PHE A 1 182 ? 8.973 7.744 -18.126 1.00 91.75 182 PHE A C 1
ATOM 1496 O O . PHE A 1 182 ? 7.851 7.683 -18.634 1.00 91.75 182 PHE A O 1
ATOM 1503 N N . LYS A 1 183 ? 9.948 8.484 -18.661 1.00 81.19 183 LYS A N 1
ATOM 1504 C CA . LYS A 1 183 ? 9.788 9.263 -19.898 1.00 81.19 183 LYS A CA 1
ATOM 1505 C C . LYS A 1 183 ? 9.753 8.368 -21.143 1.00 81.19 183 LYS A C 1
ATOM 1507 O O . LYS A 1 183 ? 10.370 7.298 -21.187 1.00 81.19 183 LYS A O 1
ATOM 1512 N N . THR A 1 184 ? 9.028 8.817 -22.163 1.00 68.56 184 THR A N 1
ATOM 1513 C CA . THR A 1 184 ? 9.169 8.336 -23.543 1.00 68.56 184 THR A CA 1
ATOM 1514 C C . THR A 1 184 ? 10.291 9.139 -24.194 1.00 68.56 184 THR A C 1
ATOM 1516 O O . THR A 1 184 ? 10.131 10.344 -24.375 1.00 68.56 184 THR A O 1
ATOM 1519 N N . ASN A 1 185 ? 11.423 8.494 -24.476 1.00 56.78 185 ASN A N 1
ATOM 1520 C CA . ASN A 1 185 ? 12.432 9.058 -25.374 1.00 56.78 185 ASN A CA 1
ATOM 1521 C C . ASN A 1 185 ? 12.052 8.764 -26.822 1.00 56.78 185 ASN A C 1
ATOM 1523 O O . ASN A 1 185 ? 11.496 7.662 -27.048 1.00 56.78 185 ASN A O 1
#

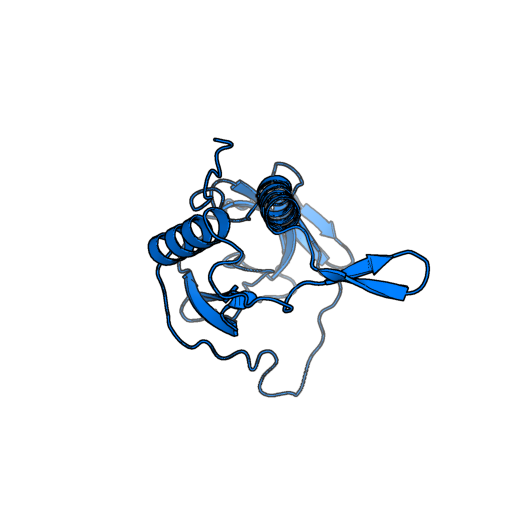Mean predicted aligned error: 5.91 Å

Nearest PDB structures (foldseek):
  4r4x-assembly1_A  TM=6.681E-01  e=2.865E-04  Elizabethkingia meningoseptica
  4r4z-assembly3_C  TM=6.606E-01  e=4.115E-04  Elizabethkingia meningoseptica
  4r4z-assembly1_A  TM=6.085E-01  e=2.391E-04  Elizabethkingia meningoseptica
  4ntq-assembly1_B  TM=7.131E-01  e=4.723E+00  Enterobacter cloacae subsp. cloacae ATCC 13047

Radius of gyration: 20.69 Å; Cα contacts (8 Å, |Δi|>4): 286; chains: 1; bounding box: 42×37×54 Å

Secondary structure (DSSP, 8-state):
-EEETTTTEEEEEEEEGGGTEEEEEEE-PPP--EEEEEEEEETTEEEEEEEEEETTEEEEEEEETTS-----STT---SSSEEEEEEETTSS-EEE---------S-S-----SEEE-HHHHHHHHHHHHH-TTTTPPTTSSEEE-TT--EEE--HHHHHHHHHHHHHHT---S-GGG-------

Foldseek 3Di:
DDADPVQLKDWDWDADVLVRAIETEIDNDDWDKDWDPDWDDDPHAIWTWIWTDDLNWIKIWTFGLVAQAQDEPDSHGDDRGYTQWMATPVRPDIDGDDDDDDDPDPDPDPDDHPYYDYLVRVLVVVQVCLVPVCPSPDFPNDWDQDPVRDTDTDDPVVVSVVVNVVCQVPQDDPNNVSGHDDDDD

pLDDT: mean 89.9, std 8.77, range [56.78, 98.75]

Solvent-accessible surface area (backbone atoms only — not comparable to full-atom values): 11293 Å² total; per-residue (Å²): 111,50,79,38,81,89,76,54,34,32,36,44,65,47,74,41,78,89,75,74,43,35,32,26,34,82,43,63,84,79,58,66,68,48,77,48,90,54,68,49,76,56,95,91,40,68,22,36,35,30,38,32,57,53,39,83,40,48,34,46,34,29,27,20,58,90,46,82,44,55,34,43,68,89,86,49,45,78,48,87,8,27,46,45,33,39,28,40,79,84,65,86,44,78,48,70,70,86,80,89,79,92,74,93,67,95,69,94,68,87,80,74,56,82,45,81,46,55,69,67,56,49,44,48,53,53,48,52,39,63,75,45,72,60,75,85,60,57,95,77,76,52,64,39,70,50,99,85,68,53,75,44,82,48,60,65,68,61,53,51,51,50,53,43,50,50,51,61,77,64,70,71,62,75,43,50,75,68,59,76,86,81,77,88,129